Protein AF-A0A284S8P3-F1 (afdb_monomer_lite)

Secondary structure (DSSP, 8-state):
----GGGS-HHHHHHHHHTS-HHHHHHHHHHHHHHHHHHHHHHHHHTS-HHHHHHHHHHHHTTSPPPGGGHHHHHHHHHHHHHHH-TTEEEEEE-S-TTSS--EEEEETTEEEEEEEPTTS-EEEEEEEE-S-EEEEEETTEEEEE-TTS-EEEEETTTTEEEEE--TT---------EEE---SS-EEEEEEE-----S-SS-------EEEEEEEE-SSS--SSPPEEEEEEEETT--EEEEEEETTTTEEEEEETTS-EEE-

pLDDT: mean 72.31, std 15.48, range [32.19, 95.0]

Sequence (265 aa):
MNSTLCDLPDDVLIYTIKFLSIPDILILCQILSIALPISKMLARRLSSDPEETTQMAANRIKKNP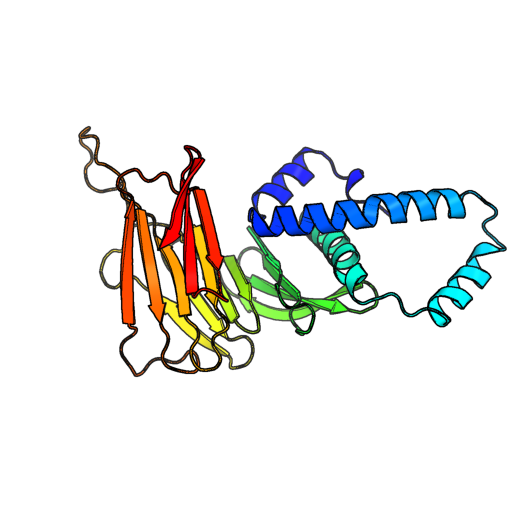VSVDNMGYLAWAQVLRVVAKRRDIHGVKLNVDPKLEVGMAVSLSQRIVLLHLDDNGSLHEIHSFDTDLCPVSLAGNIIALDGDASKMLIYNLKTDEHAYLDDIDDPQHDHCLQVIFTPLMCSAPAVWIRPRDPAMVSSWEEHDGCEALIAAVFPGPLNPTPKLHICEVCMNTLNDWTAFDYDKDLGRIAVGSGFGKIMIV

Foldseek 3Di:
DDDFPVNDDPVLVVVVVVQADPVRVVLVVVLCVVVVVVVVVVVVVCVPDPPVVVVVVVVVCVVDVDPPSNLVNLLVRVVSVVSSVDPQWDHKEAEPDLVDQFGIWTDGQQKIFTWGQDPVSDTDTPDMDGHNWYWQYHYDQWTWTKHQFRWIKIARNVPRAIDTPDPPPDRDGWIWNHWDWADDPFKTKIKTKTWADPPDDPDDDPQQGKIWIKIWIDHGPRDDDDDIDIDGDDIGSNSFWDDWDADNVVRWIWTAGVVGDIDID

Structure (mmCIF, N/CA/C/O backbone):
data_AF-A0A284S8P3-F1
#
_entry.id   AF-A0A284S8P3-F1
#
loop_
_atom_site.group_PDB
_atom_site.id
_atom_site.type_symbol
_atom_site.label_atom_id
_atom_site.label_alt_id
_atom_site.label_comp_id
_atom_site.label_asym_id
_atom_site.label_entity_id
_atom_site.label_seq_id
_atom_site.pdbx_PDB_ins_code
_atom_site.Cartn_x
_atom_site.Cartn_y
_atom_site.Cartn_z
_atom_site.occupancy
_atom_site.B_iso_or_equiv
_atom_site.auth_seq_id
_atom_site.auth_comp_id
_atom_site.auth_asym_id
_atom_site.auth_atom_id
_atom_site.pdbx_PDB_model_num
ATOM 1 N N . MET A 1 1 ? -3.655 14.900 29.222 1.00 32.19 1 MET A N 1
ATOM 2 C CA . MET A 1 1 ? -2.639 15.779 28.603 1.00 32.19 1 MET A CA 1
ATOM 3 C C . MET A 1 1 ? -2.854 15.721 27.101 1.00 32.19 1 MET A C 1
ATOM 5 O O . MET A 1 1 ? -2.738 14.641 26.538 1.00 32.19 1 MET A O 1
ATOM 9 N N . ASN A 1 2 ? -3.260 16.833 26.487 1.00 34.78 2 ASN A N 1
ATOM 10 C CA . ASN A 1 2 ? -3.606 16.903 25.066 1.00 34.78 2 ASN A CA 1
ATOM 11 C C . ASN A 1 2 ? -2.426 17.497 24.298 1.00 34.78 2 ASN A C 1
ATOM 13 O O . ASN A 1 2 ? -2.404 18.696 24.055 1.00 34.78 2 ASN A O 1
ATOM 17 N N . SER A 1 3 ? -1.436 16.678 23.958 1.00 38.28 3 SER A N 1
ATOM 18 C CA . SER A 1 3 ? -0.400 17.076 23.005 1.00 38.28 3 SER A CA 1
ATOM 19 C C . SER A 1 3 ? -0.967 17.015 21.586 1.00 38.28 3 SER A C 1
ATOM 21 O O . SER A 1 3 ? -1.648 16.046 21.210 1.00 38.28 3 SER A O 1
ATOM 23 N N . THR A 1 4 ? -0.738 18.089 20.839 1.00 53.34 4 THR A N 1
ATOM 24 C CA . THR A 1 4 ? -1.084 18.259 19.429 1.00 53.34 4 THR A CA 1
ATOM 25 C C . THR A 1 4 ? 0.115 17.916 18.551 1.00 53.34 4 THR A C 1
ATOM 27 O O . THR A 1 4 ? 1.241 17.812 19.030 1.00 53.34 4 THR A O 1
ATOM 30 N N . LEU A 1 5 ? -0.119 17.733 17.251 1.00 46.88 5 LEU A N 1
ATOM 31 C CA . LEU A 1 5 ? 0.953 17.443 16.299 1.00 46.88 5 LEU A CA 1
ATOM 32 C C . LEU A 1 5 ? 2.037 18.532 16.268 1.00 46.88 5 LEU A C 1
ATOM 34 O O . LEU A 1 5 ? 3.207 18.232 16.068 1.00 46.88 5 LEU A O 1
ATOM 38 N N . CYS A 1 6 ? 1.643 19.783 16.508 1.00 52.56 6 CYS A N 1
ATOM 39 C CA . CYS A 1 6 ? 2.542 20.933 16.552 1.00 52.56 6 CYS A CA 1
ATOM 40 C C . CYS A 1 6 ? 3.454 20.949 17.788 1.00 52.56 6 CYS A C 1
ATOM 42 O O . CYS A 1 6 ? 4.365 21.766 17.840 1.00 52.56 6 CYS A O 1
ATOM 44 N N . ASP A 1 7 ? 3.201 20.075 18.766 1.00 60.72 7 ASP A N 1
ATOM 45 C CA . ASP A 1 7 ? 3.998 19.963 19.988 1.00 60.72 7 ASP A CA 1
ATOM 46 C C . ASP A 1 7 ? 5.069 18.859 19.886 1.00 60.72 7 ASP A C 1
ATOM 48 O O . ASP A 1 7 ? 5.807 18.630 20.847 1.00 60.72 7 ASP A O 1
ATOM 52 N N . LEU A 1 8 ? 5.140 18.136 18.757 1.00 61.09 8 LEU A N 1
ATOM 53 C CA . LEU A 1 8 ? 6.202 17.160 18.518 1.00 61.09 8 LEU A CA 1
ATOM 54 C C . LEU A 1 8 ? 7.513 17.874 18.153 1.00 61.09 8 LEU A C 1
ATOM 56 O O . LEU A 1 8 ? 7.480 18.833 17.383 1.00 61.09 8 LEU A O 1
ATOM 60 N N . PRO A 1 9 ? 8.665 17.395 18.654 1.00 72.75 9 PRO A N 1
ATOM 61 C CA . PRO A 1 9 ? 9.973 17.834 18.181 1.00 72.75 9 PRO A CA 1
ATOM 62 C C . PRO A 1 9 ? 10.126 17.672 16.657 1.00 72.75 9 PRO A C 1
ATOM 64 O O . PRO A 1 9 ? 9.656 16.680 16.088 1.00 72.75 9 PRO A O 1
ATOM 67 N N . ASP A 1 10 ? 10.795 18.628 16.002 1.00 63.16 10 ASP A N 1
ATOM 68 C CA . ASP A 1 10 ? 10.956 18.668 14.539 1.00 63.16 10 ASP A CA 1
ATOM 69 C C . ASP A 1 10 ? 11.586 17.383 13.973 1.00 63.16 10 ASP A C 1
ATOM 71 O O . ASP A 1 10 ? 11.197 16.913 12.906 1.00 63.16 10 ASP A O 1
ATOM 75 N N . ASP A 1 11 ? 12.518 16.767 14.700 1.00 59.47 11 ASP A N 1
ATOM 76 C CA . ASP A 1 11 ? 13.170 15.509 14.328 1.00 59.47 11 ASP A CA 1
ATOM 77 C C . ASP A 1 11 ? 12.190 14.327 14.283 1.00 59.47 11 ASP A C 1
ATOM 79 O O . ASP A 1 11 ? 12.263 13.504 13.370 1.00 59.47 11 ASP A O 1
ATOM 83 N N . VAL A 1 12 ? 11.218 14.276 15.198 1.00 61.53 12 VAL A N 1
ATOM 84 C CA . VAL A 1 12 ? 10.154 13.256 15.201 1.00 61.53 12 VAL A CA 1
ATOM 85 C C . VAL A 1 12 ? 9.188 13.476 14.039 1.00 61.53 12 VAL A C 1
ATOM 87 O O . VAL A 1 12 ? 8.761 12.515 13.394 1.00 61.53 12 VAL A O 1
ATOM 90 N N . LEU A 1 13 ? 8.861 14.736 13.741 1.00 63.53 13 LEU A N 1
ATOM 91 C CA . LEU A 1 13 ? 7.995 15.088 12.618 1.00 63.53 13 LEU A CA 1
ATOM 92 C C . LEU A 1 13 ? 8.651 14.709 11.280 1.00 63.53 13 LEU A C 1
ATOM 94 O O . LEU A 1 13 ? 8.018 14.056 10.453 1.00 63.53 13 LEU A O 1
ATOM 98 N N . ILE A 1 14 ? 9.933 15.044 11.101 1.00 64.44 14 ILE A N 1
ATOM 99 C CA . ILE A 1 14 ? 10.724 14.694 9.913 1.00 64.44 14 ILE A CA 1
ATOM 100 C C . ILE A 1 14 ? 10.817 13.174 9.755 1.00 64.44 14 ILE A C 1
ATOM 102 O O . ILE A 1 14 ? 10.594 12.660 8.659 1.00 64.44 14 ILE A O 1
ATOM 106 N N . TYR A 1 15 ? 11.098 12.445 10.839 1.00 59.28 15 TYR A N 1
ATOM 107 C CA . TYR A 1 15 ? 11.182 10.986 10.794 1.00 59.28 15 TYR A CA 1
ATOM 108 C C . TYR A 1 15 ? 9.833 10.358 10.432 1.00 59.28 15 TYR A C 1
ATOM 110 O O . TYR A 1 15 ? 9.791 9.425 9.642 1.00 59.28 15 TYR A O 1
ATOM 118 N N . THR A 1 16 ? 8.724 10.911 10.932 1.00 56.19 16 THR A N 1
ATOM 119 C CA . THR A 1 16 ? 7.383 10.401 10.621 1.00 56.19 16 THR A CA 1
ATOM 120 C C . THR A 1 16 ? 6.970 10.688 9.177 1.00 56.19 16 THR A C 1
ATOM 122 O O . THR A 1 16 ? 6.419 9.814 8.513 1.00 56.19 16 THR A O 1
ATOM 125 N N . ILE A 1 17 ? 7.271 11.885 8.662 1.00 64.62 17 ILE A N 1
ATOM 126 C CA . ILE A 1 17 ? 6.972 12.260 7.272 1.00 64.62 17 ILE A CA 1
ATOM 127 C C . ILE A 1 17 ? 7.811 11.437 6.287 1.00 64.62 17 ILE A C 1
ATOM 129 O O . ILE A 1 17 ? 7.326 11.129 5.204 1.00 64.62 17 ILE A O 1
ATOM 133 N N . LYS A 1 18 ? 9.030 11.023 6.661 1.00 64.81 18 LYS A N 1
ATOM 134 C CA . LYS A 1 18 ? 9.912 10.224 5.795 1.00 64.81 18 LYS A CA 1
ATOM 135 C C . LYS A 1 18 ? 9.277 8.908 5.318 1.00 64.81 18 LYS A C 1
ATOM 137 O O . LYS A 1 18 ? 9.630 8.435 4.244 1.00 64.81 18 LYS A O 1
ATOM 142 N N . PHE A 1 19 ? 8.360 8.322 6.089 1.00 60.34 19 PHE A N 1
ATOM 143 C CA . PHE A 1 19 ? 7.694 7.062 5.728 1.00 60.34 19 PHE A CA 1
ATOM 144 C C . PHE A 1 19 ? 6.390 7.249 4.949 1.00 60.34 19 PHE A C 1
ATOM 146 O O . PHE A 1 19 ? 5.802 6.268 4.491 1.00 60.34 19 PHE A O 1
ATOM 153 N N . LEU A 1 20 ? 5.918 8.489 4.809 1.00 65.06 20 LEU A N 1
ATOM 154 C CA . LEU A 1 20 ? 4.705 8.796 4.066 1.00 65.06 20 LEU A CA 1
ATOM 155 C C . LEU A 1 20 ? 5.042 8.953 2.583 1.00 65.06 20 LEU A C 1
ATOM 157 O O . LEU A 1 20 ? 5.986 9.654 2.220 1.00 65.06 20 LEU A O 1
ATOM 161 N N . SER A 1 21 ? 4.254 8.318 1.714 1.00 66.81 21 SER A N 1
ATOM 162 C CA . SER A 1 21 ? 4.350 8.590 0.278 1.00 66.81 21 SER A CA 1
ATOM 163 C C . SER A 1 21 ? 3.902 10.027 -0.023 1.00 66.81 21 SER A C 1
ATOM 165 O O . SER A 1 21 ? 3.193 10.640 0.775 1.00 66.81 21 SER A O 1
ATOM 167 N N . ILE A 1 22 ? 4.274 10.586 -1.179 1.00 64.31 22 ILE A N 1
ATOM 168 C CA . ILE A 1 22 ? 3.806 11.926 -1.584 1.00 64.31 22 ILE A CA 1
ATOM 169 C C . ILE A 1 22 ? 2.266 12.027 -1.526 1.00 64.31 22 ILE A C 1
ATOM 171 O O . ILE A 1 22 ? 1.779 12.997 -0.941 1.00 64.31 22 ILE A O 1
ATOM 175 N N . PRO A 1 23 ? 1.483 11.048 -2.026 1.00 61.00 23 PRO A N 1
ATOM 176 C CA . PRO A 1 23 ? 0.034 11.030 -1.824 1.00 61.00 23 PRO A CA 1
ATOM 177 C C . PRO A 1 23 ? -0.380 11.077 -0.347 1.00 61.00 23 PRO A C 1
ATOM 179 O O . PRO A 1 23 ? -1.238 11.882 0.012 1.00 61.00 23 PRO A O 1
ATOM 182 N N . ASP A 1 24 ? 0.263 10.293 0.524 1.00 65.06 24 ASP A N 1
ATOM 183 C CA . ASP A 1 24 ? -0.023 10.295 1.967 1.00 65.06 24 ASP A CA 1
ATOM 184 C C . ASP A 1 24 ? 0.265 11.669 2.597 1.00 65.06 24 ASP A C 1
ATOM 186 O O . ASP A 1 24 ? -0.510 12.152 3.423 1.00 65.06 24 ASP A O 1
ATOM 190 N N . ILE A 1 25 ? 1.346 12.334 2.175 1.00 67.44 25 ILE A N 1
ATOM 191 C CA . ILE A 1 25 ? 1.708 13.690 2.610 1.00 67.44 25 ILE A CA 1
ATOM 192 C C . ILE A 1 25 ? 0.687 14.709 2.105 1.00 67.44 25 ILE A C 1
ATOM 194 O O . ILE A 1 25 ? 0.304 15.604 2.854 1.00 67.44 25 ILE A O 1
ATOM 198 N N . LEU A 1 26 ? 0.230 14.605 0.856 1.00 63.41 26 LEU A N 1
ATOM 199 C CA . LEU A 1 26 ? -0.780 15.507 0.300 1.00 63.41 26 LEU A CA 1
ATOM 200 C C . LEU A 1 26 ? -2.123 15.342 1.013 1.00 63.41 26 LEU A C 1
ATOM 202 O O . LEU A 1 26 ? -2.735 16.344 1.382 1.00 63.41 26 LEU A O 1
ATOM 206 N N . ILE A 1 27 ? -2.533 14.103 1.287 1.00 66.88 27 ILE A N 1
ATOM 207 C CA . ILE A 1 27 ? -3.715 13.789 2.097 1.00 66.88 27 ILE A CA 1
ATOM 208 C C . ILE A 1 27 ? -3.549 14.370 3.506 1.00 66.88 27 ILE A C 1
ATOM 210 O O . ILE A 1 27 ? -4.446 15.057 4.000 1.00 66.88 27 ILE A O 1
ATOM 214 N N . LEU A 1 28 ? -2.387 14.175 4.136 1.00 65.81 28 LEU A N 1
ATOM 215 C CA . LEU A 1 28 ? -2.077 14.738 5.449 1.00 65.81 28 LEU A CA 1
ATOM 216 C C . LEU A 1 28 ? -2.150 16.271 5.430 1.00 65.81 28 LEU A C 1
ATOM 218 O O . LEU A 1 28 ? -2.794 16.867 6.289 1.00 65.81 28 LEU A O 1
ATOM 222 N N . CYS A 1 29 ? -1.544 16.922 4.440 1.00 62.28 29 CYS A N 1
ATOM 223 C CA . CYS A 1 29 ? -1.566 18.371 4.262 1.00 62.28 29 CYS A CA 1
ATOM 224 C C . CYS A 1 29 ? -2.985 18.897 4.039 1.00 62.28 29 CYS A C 1
ATOM 226 O O . CYS A 1 29 ? -3.370 19.894 4.652 1.00 62.28 29 CYS A O 1
ATOM 228 N N . GLN A 1 30 ? -3.783 18.225 3.209 1.00 65.25 30 GLN A N 1
ATOM 229 C CA . GLN A 1 30 ? -5.176 18.583 2.969 1.00 65.25 30 GLN A CA 1
ATOM 230 C C . GLN A 1 30 ? -5.981 18.494 4.269 1.00 65.25 30 GLN A C 1
ATOM 232 O O . GLN A 1 30 ? -6.660 19.454 4.640 1.00 65.25 30 GLN A O 1
ATOM 237 N N . ILE A 1 31 ? -5.812 17.413 5.030 1.00 60.47 31 ILE A N 1
ATOM 238 C CA . ILE A 1 31 ? -6.465 17.214 6.328 1.00 60.47 31 ILE A CA 1
ATOM 239 C C . ILE A 1 31 ? -6.012 18.269 7.349 1.00 60.47 31 ILE A C 1
ATOM 241 O O . ILE A 1 31 ? -6.845 18.877 8.026 1.00 60.47 31 ILE A O 1
ATOM 245 N N . LEU A 1 32 ? -4.710 18.556 7.432 1.00 60.69 32 LEU A N 1
ATOM 246 C CA . LEU A 1 32 ? -4.162 19.582 8.321 1.00 60.69 32 LEU A CA 1
ATOM 247 C C . LEU A 1 32 ? -4.657 20.985 7.948 1.00 60.69 32 LEU A C 1
ATOM 249 O O . LEU A 1 32 ? -4.994 21.763 8.840 1.00 60.69 32 LEU A O 1
ATOM 253 N N . SER A 1 33 ? -4.757 21.303 6.654 1.00 59.47 33 SER A N 1
ATOM 254 C CA . SER A 1 33 ? -5.243 22.599 6.165 1.00 59.47 33 SER A CA 1
ATOM 255 C C . SER A 1 33 ? -6.707 22.860 6.538 1.00 59.47 33 SER A C 1
ATOM 257 O O . SER A 1 33 ? -7.064 23.994 6.859 1.00 59.47 33 SER A O 1
ATOM 259 N N . ILE A 1 34 ? -7.534 21.809 6.576 1.00 61.19 34 ILE A N 1
ATOM 260 C CA . ILE A 1 34 ? -8.944 21.874 6.985 1.00 61.19 34 ILE A CA 1
ATOM 261 C C . ILE A 1 34 ? -9.060 21.960 8.513 1.00 61.19 34 ILE A C 1
ATOM 263 O O . ILE A 1 34 ? -9.900 22.691 9.044 1.00 61.19 34 ILE A O 1
ATOM 267 N N . ALA A 1 35 ? -8.192 21.260 9.243 1.00 53.69 35 ALA A N 1
ATOM 268 C CA . ALA A 1 35 ? -8.278 21.158 10.693 1.00 53.69 35 ALA A CA 1
ATOM 269 C C . ALA A 1 35 ? -7.663 22.342 11.455 1.00 53.69 35 ALA A C 1
ATOM 271 O O . ALA A 1 35 ? -8.164 22.714 12.520 1.00 53.69 35 ALA A O 1
ATOM 272 N N . LEU A 1 36 ? -6.605 22.973 10.933 1.00 59.59 36 LEU A N 1
ATOM 273 C CA . LEU A 1 36 ? -5.935 24.096 11.605 1.00 59.59 36 LEU A CA 1
ATOM 274 C C . LEU A 1 36 ? -6.881 25.287 11.881 1.00 59.59 36 LEU A C 1
ATOM 276 O O . LEU A 1 36 ? -6.847 25.832 12.991 1.00 59.59 36 LEU A O 1
ATOM 280 N N . PRO A 1 37 ? -7.751 25.703 10.936 1.00 63.12 37 PRO A N 1
ATOM 281 C CA . PRO A 1 37 ? -8.744 26.749 11.170 1.00 63.12 37 PRO A CA 1
ATOM 282 C C . PRO A 1 37 ? -9.799 26.342 12.205 1.00 63.12 37 PRO A C 1
ATOM 284 O O . PRO A 1 37 ? -10.173 27.165 13.041 1.00 63.12 37 PRO A O 1
ATOM 287 N N . ILE A 1 38 ? -10.242 25.079 12.190 1.00 54.12 38 ILE A N 1
ATOM 288 C CA . ILE A 1 38 ? -11.251 24.550 13.121 1.00 54.12 38 ILE A CA 1
ATOM 289 C C . ILE A 1 38 ? -10.685 24.499 14.543 1.00 54.12 38 ILE A C 1
ATOM 291 O O . ILE A 1 38 ? -11.332 24.973 15.474 1.00 54.12 38 ILE A O 1
ATOM 295 N N . SER A 1 39 ? -9.449 24.023 14.708 1.00 46.62 39 SER A N 1
ATOM 296 C CA . SER A 1 39 ? -8.737 24.017 15.989 1.00 46.62 39 SER A CA 1
ATOM 297 C C . SER A 1 39 ? -8.545 25.437 16.537 1.00 46.62 39 SER A C 1
ATOM 299 O O . SER A 1 39 ? -8.892 25.710 17.685 1.00 46.62 39 SER A O 1
ATOM 301 N N . LYS A 1 40 ? -8.121 26.397 15.698 1.00 55.88 40 LYS A N 1
ATOM 302 C CA . LYS A 1 40 ? -8.017 27.817 16.092 1.00 55.88 40 LYS A CA 1
ATOM 303 C C . LYS A 1 40 ? -9.374 28.432 16.444 1.00 55.88 40 LYS A C 1
ATOM 305 O O . LYS A 1 40 ? -9.457 29.234 17.372 1.00 55.88 40 LYS A O 1
ATOM 310 N N . MET A 1 41 ? -10.440 28.073 15.729 1.00 62.84 41 MET A N 1
ATOM 311 C CA . MET A 1 41 ? -11.799 28.537 16.017 1.00 62.84 41 MET A CA 1
ATOM 312 C C . MET A 1 41 ? -12.325 27.960 17.340 1.00 62.84 41 MET A C 1
ATOM 314 O O . MET A 1 41 ? -12.934 28.692 18.120 1.00 62.84 41 MET A O 1
ATOM 318 N N . LEU A 1 42 ? -12.068 26.680 17.616 1.00 47.34 42 LEU A N 1
ATOM 319 C CA . LEU A 1 42 ? -12.438 26.021 18.869 1.00 47.34 42 LEU A CA 1
ATOM 320 C C . LEU A 1 42 ? -11.623 26.561 20.048 1.00 47.34 42 LEU A C 1
ATOM 322 O O . LEU A 1 42 ? -12.209 26.879 21.076 1.00 47.34 42 LEU A O 1
ATOM 326 N N . ALA A 1 43 ? -10.316 26.779 19.887 1.00 51.47 43 ALA A N 1
ATOM 327 C CA . ALA A 1 43 ? -9.464 27.379 20.914 1.00 51.47 43 ALA A CA 1
ATOM 328 C C . ALA A 1 43 ? -9.904 28.810 21.277 1.00 51.47 43 ALA A C 1
ATOM 330 O O . ALA A 1 43 ? -9.956 29.161 22.453 1.00 51.47 43 ALA A O 1
ATOM 331 N N . ARG A 1 44 ? -10.311 29.624 20.289 1.00 66.25 44 ARG A N 1
ATOM 332 C CA . ARG A 1 44 ? -10.883 30.963 20.543 1.00 66.25 44 ARG A CA 1
ATOM 333 C C . ARG A 1 44 ? -12.224 30.908 21.276 1.00 66.25 44 ARG A C 1
ATOM 335 O O . ARG A 1 44 ? -12.517 31.816 22.041 1.00 66.25 44 ARG A O 1
ATOM 342 N N . ARG A 1 45 ? -13.030 29.864 21.052 1.00 51.03 45 ARG A N 1
ATOM 343 C CA . ARG A 1 45 ? -14.327 29.669 21.728 1.00 51.03 45 ARG A CA 1
ATOM 344 C C . ARG A 1 45 ? -14.205 29.046 23.118 1.00 51.03 45 ARG A C 1
ATOM 346 O O . ARG A 1 45 ? -15.033 29.331 23.966 1.00 51.03 45 ARG A O 1
ATOM 353 N N . LEU A 1 46 ? -13.177 28.239 23.366 1.00 45.50 46 LEU A N 1
ATOM 354 C CA . LEU A 1 46 ?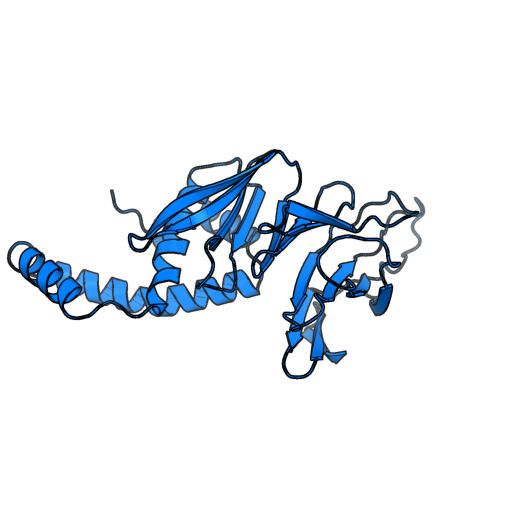 -12.877 27.666 24.684 1.00 45.50 46 LEU A CA 1
ATOM 355 C C . LEU A 1 46 ? -12.199 28.671 25.631 1.00 45.50 46 LEU A C 1
ATOM 357 O O . LEU A 1 46 ? -12.109 28.422 26.827 1.00 45.50 46 LEU A O 1
ATOM 361 N N . SER A 1 47 ? -11.748 29.817 25.111 1.00 57.62 47 SER A N 1
ATOM 362 C CA . SER A 1 47 ? -11.240 30.940 25.908 1.00 57.62 47 SER A CA 1
ATOM 363 C C . SER A 1 47 ? -12.351 31.783 26.558 1.00 57.62 47 SER A C 1
ATOM 365 O O . SER A 1 47 ? -12.036 32.659 27.363 1.00 57.62 47 SER A O 1
ATOM 367 N N . SER A 1 48 ? -13.623 31.561 26.216 1.00 55.69 48 SER A N 1
ATOM 368 C CA . SER A 1 48 ? -14.770 32.205 26.863 1.00 55.69 48 SER A CA 1
ATOM 369 C C . SER A 1 48 ? -15.498 31.191 27.743 1.00 55.69 48 SER A C 1
ATOM 371 O O . SER A 1 48 ? -16.067 30.244 27.217 1.00 55.69 48 SER A O 1
ATOM 373 N N . ASP A 1 49 ? -15.419 31.411 29.054 1.00 60.38 49 ASP A N 1
ATOM 374 C CA . ASP A 1 49 ? -16.145 30.769 30.161 1.00 60.38 49 ASP A CA 1
ATOM 375 C C . ASP A 1 49 ? -16.374 29.226 30.095 1.00 60.38 49 ASP A C 1
ATOM 377 O O . ASP A 1 49 ? -17.222 28.724 29.343 1.00 60.38 49 ASP A O 1
ATOM 381 N N . PRO A 1 50 ? -15.633 28.423 30.888 1.00 54.12 50 PRO A N 1
ATOM 382 C CA . PRO A 1 50 ? -15.645 26.960 30.795 1.00 54.12 50 PRO A CA 1
ATOM 383 C C . PRO A 1 50 ? -16.948 26.275 31.257 1.00 54.12 50 PRO A C 1
ATOM 385 O O . PRO A 1 50 ? -17.198 25.137 30.847 1.00 54.12 50 PRO A O 1
ATOM 388 N N . GLU A 1 51 ? -17.801 26.921 32.061 1.00 58.31 51 GLU A N 1
ATOM 389 C CA . GLU A 1 51 ? -19.003 26.267 32.617 1.00 58.31 51 GLU A CA 1
ATOM 390 C C . GLU A 1 51 ? -20.212 26.274 31.669 1.00 58.31 51 GLU A C 1
ATOM 392 O O . GLU A 1 51 ? -20.919 25.269 31.567 1.00 58.31 51 GLU A O 1
ATOM 397 N N . GLU A 1 52 ? -20.417 27.333 30.882 1.00 54.25 52 GLU A N 1
ATOM 398 C CA . GLU A 1 52 ? -21.549 27.401 29.939 1.00 54.25 52 GLU A CA 1
ATOM 399 C C . GLU A 1 52 ? -21.325 26.519 28.688 1.00 54.25 52 GLU A C 1
ATOM 401 O O . GLU A 1 52 ? -22.257 26.110 27.985 1.00 54.25 52 GLU A O 1
ATOM 406 N N . THR A 1 53 ? -20.065 26.157 28.431 1.00 53.09 53 THR A N 1
ATOM 407 C CA . THR A 1 53 ? -19.621 25.528 27.182 1.00 53.09 53 THR A CA 1
ATOM 408 C C . THR A 1 53 ? -19.813 24.005 27.170 1.00 53.09 53 THR A C 1
ATOM 410 O O . THR A 1 53 ? -20.100 23.428 26.118 1.00 53.09 53 THR A O 1
ATOM 413 N N . THR A 1 54 ? -19.757 23.339 28.327 1.00 49.38 54 THR A N 1
ATOM 414 C CA . THR A 1 54 ? -19.856 21.867 28.421 1.00 49.38 54 THR A CA 1
ATOM 415 C C . THR A 1 54 ? -21.274 21.365 28.106 1.00 49.38 54 THR A C 1
ATOM 417 O O . THR A 1 54 ? -21.449 20.400 27.356 1.00 49.38 54 THR A O 1
ATOM 420 N N . GLN A 1 55 ? -22.305 22.083 28.568 1.00 55.22 55 GLN A N 1
ATOM 421 C CA . GLN A 1 55 ? -23.710 21.761 28.286 1.00 55.22 55 GLN A CA 1
ATOM 422 C C . GLN A 1 55 ? -24.096 22.095 26.829 1.00 55.22 55 GLN A C 1
ATOM 424 O O . GLN A 1 55 ? -24.873 21.374 26.198 1.00 55.22 55 GLN A O 1
ATOM 429 N N . MET A 1 56 ? -23.538 23.171 26.257 1.00 53.91 56 MET A N 1
ATOM 430 C CA . MET A 1 56 ? -23.787 23.573 24.864 1.00 53.91 56 MET A CA 1
ATOM 431 C C . MET A 1 56 ? -23.069 22.685 23.843 1.00 53.91 56 MET A C 1
ATOM 433 O O . MET A 1 56 ? -23.652 22.373 22.801 1.00 53.91 56 MET A O 1
ATOM 437 N N . ALA A 1 57 ? -21.837 22.251 24.127 1.00 50.94 57 ALA A N 1
ATOM 438 C CA . ALA A 1 57 ? -21.086 21.343 23.263 1.00 50.94 57 ALA A CA 1
ATOM 439 C C . ALA A 1 57 ? -21.758 19.962 23.193 1.00 50.94 57 ALA A C 1
ATOM 441 O O . ALA A 1 57 ? -22.005 19.463 22.094 1.00 50.94 57 ALA A O 1
ATOM 442 N N . ALA A 1 58 ? -22.178 19.407 24.336 1.00 50.28 58 ALA A N 1
ATOM 443 C CA . ALA A 1 58 ? -22.919 18.145 24.389 1.00 50.28 58 ALA A CA 1
ATOM 444 C C . ALA A 1 58 ? -24.257 18.210 23.621 1.00 50.28 58 ALA A C 1
ATOM 446 O O . ALA A 1 58 ? -24.635 17.264 22.927 1.00 50.28 58 ALA A O 1
ATOM 447 N N . ASN A 1 59 ? -24.954 19.352 23.674 1.00 55.53 59 ASN A N 1
ATOM 448 C CA . ASN A 1 59 ? -26.223 19.551 22.968 1.00 55.53 59 ASN A CA 1
ATOM 449 C C . ASN A 1 59 ? -26.068 19.855 21.466 1.00 55.53 59 ASN A C 1
ATOM 451 O O . ASN A 1 59 ? -26.986 19.565 20.696 1.00 55.53 59 ASN A O 1
ATOM 455 N N . ARG A 1 60 ? -24.934 20.417 21.020 1.00 48.88 60 ARG A N 1
ATOM 456 C CA . ARG A 1 60 ? -24.652 20.652 19.590 1.00 48.88 60 ARG A CA 1
ATOM 457 C C . ARG A 1 60 ? -24.108 19.420 18.879 1.00 48.88 60 ARG A C 1
ATOM 459 O O . ARG A 1 60 ? -24.532 19.179 17.753 1.00 48.88 60 ARG A O 1
ATOM 466 N N . ILE A 1 61 ? -23.274 18.618 19.540 1.00 47.34 61 ILE A N 1
ATOM 467 C CA . ILE A 1 61 ? -22.813 17.322 19.013 1.00 47.34 61 ILE A CA 1
ATOM 468 C C . ILE A 1 61 ? -24.010 16.378 18.798 1.00 47.34 61 ILE A C 1
ATOM 470 O O . ILE A 1 61 ? -24.069 15.673 17.799 1.00 47.34 61 ILE A O 1
ATOM 474 N N . LYS A 1 62 ? -25.038 16.452 19.657 1.00 48.03 62 LYS A N 1
ATOM 475 C CA . LYS A 1 62 ? -26.314 15.739 19.460 1.00 48.03 62 LYS A CA 1
ATOM 476 C C . LYS A 1 62 ? -27.192 16.266 18.316 1.00 48.03 62 LYS A C 1
ATOM 478 O O . LYS A 1 62 ? -28.059 15.531 17.857 1.00 48.03 62 LYS A O 1
ATOM 483 N N . LYS A 1 63 ? -27.044 17.532 17.905 1.00 49.91 63 LYS A N 1
ATOM 484 C CA . LYS A 1 63 ? -27.939 18.188 16.928 1.00 49.91 63 LYS A CA 1
ATOM 485 C C . LYS A 1 63 ? -27.373 18.281 15.514 1.00 49.91 63 LYS A C 1
ATOM 487 O O . LYS A 1 63 ? -28.161 18.413 14.588 1.00 49.91 63 LYS A O 1
ATOM 492 N N . ASN A 1 64 ? -26.057 18.207 15.354 1.00 39.78 64 ASN A N 1
ATOM 493 C CA . ASN A 1 64 ? -25.397 18.133 14.056 1.00 39.78 64 ASN A CA 1
ATOM 494 C C . ASN A 1 64 ? -24.400 16.973 14.102 1.00 39.78 64 ASN A C 1
ATOM 496 O O . ASN A 1 64 ? -23.284 17.187 14.585 1.00 39.78 64 ASN A O 1
ATOM 500 N N . PRO A 1 65 ? -24.774 15.765 13.637 1.00 46.25 65 PRO A N 1
ATOM 501 C CA . PRO A 1 65 ? -23.782 14.732 13.394 1.00 46.25 65 PRO A CA 1
ATOM 502 C C . PRO A 1 65 ? -22.757 15.318 12.423 1.00 46.25 65 PRO A C 1
ATOM 504 O O . PRO A 1 65 ? -23.092 15.807 11.344 1.00 46.25 65 PRO A O 1
ATOM 507 N N . VAL A 1 66 ? -21.520 15.388 12.900 1.00 44.38 66 VAL A N 1
ATOM 508 C CA . VAL A 1 66 ? -20.369 15.901 12.166 1.00 44.38 66 VAL A CA 1
ATOM 509 C C . VAL A 1 66 ? -20.267 15.120 10.853 1.00 44.38 66 VAL A C 1
ATOM 511 O O . VAL A 1 66 ? -20.391 13.897 10.872 1.00 44.38 66 VAL A O 1
ATOM 514 N N . SER A 1 67 ? -20.108 15.810 9.714 1.00 48.62 67 SER A N 1
ATOM 515 C CA . SER A 1 67 ? -19.980 15.119 8.427 1.00 48.62 67 SER A CA 1
ATOM 516 C C . SER A 1 67 ? -18.753 14.208 8.445 1.00 48.62 67 SER A C 1
ATOM 518 O O . SER A 1 67 ? -17.754 14.484 9.115 1.00 48.62 67 SER A O 1
ATOM 520 N N . VAL A 1 68 ? -18.864 13.116 7.692 1.00 47.72 68 VAL A N 1
ATOM 521 C CA . VAL A 1 68 ? -17.907 12.007 7.559 1.00 47.72 68 VAL A CA 1
ATOM 522 C C . VAL A 1 68 ? -16.475 12.477 7.216 1.00 47.72 68 VAL A C 1
ATOM 524 O O . VAL A 1 68 ? -15.511 11.754 7.442 1.00 47.72 68 VAL A O 1
ATOM 527 N N . ASP A 1 69 ? -16.299 13.727 6.787 1.00 52.16 69 ASP A N 1
ATOM 528 C CA . ASP A 1 69 ? -15.023 14.301 6.346 1.00 52.16 69 ASP A CA 1
ATOM 529 C C . ASP A 1 69 ? -14.034 14.629 7.484 1.00 52.16 69 ASP A C 1
ATOM 531 O O . ASP A 1 69 ? -12.839 14.779 7.240 1.00 52.16 69 ASP A O 1
ATOM 535 N N . ASN A 1 70 ? -14.481 14.711 8.745 1.00 53.69 70 ASN A N 1
ATOM 536 C CA . ASN A 1 70 ? -13.585 14.983 9.885 1.00 53.69 70 ASN A CA 1
ATOM 537 C C . ASN A 1 70 ? -12.894 13.734 10.458 1.00 53.69 70 ASN A C 1
ATOM 539 O O . ASN A 1 70 ? -11.997 13.862 11.298 1.00 53.69 70 ASN A O 1
ATOM 543 N N . MET A 1 71 ? -13.283 12.539 10.007 1.00 53.75 71 MET A N 1
ATOM 544 C CA . MET A 1 71 ? -12.746 11.269 10.503 1.00 53.75 71 MET A CA 1
ATOM 545 C C . MET A 1 71 ? -11.236 11.146 10.229 1.00 53.75 71 MET A C 1
ATOM 547 O O . MET A 1 71 ? -10.487 10.659 11.075 1.00 53.75 71 MET A O 1
ATOM 551 N N . GLY A 1 72 ? -10.759 11.724 9.119 1.00 60.50 72 GLY A N 1
ATOM 552 C CA . GLY A 1 72 ? -9.337 11.736 8.767 1.00 60.50 72 GLY A CA 1
ATOM 553 C C . GLY A 1 72 ? -8.445 12.426 9.808 1.00 60.50 72 GLY A C 1
ATOM 554 O O . GLY A 1 72 ? -7.371 11.925 10.124 1.00 60.50 72 GLY A O 1
ATOM 555 N N . TYR A 1 73 ? -8.875 13.542 10.407 1.00 59.41 73 TYR A N 1
ATOM 556 C CA . TYR A 1 73 ? -8.014 14.313 11.320 1.00 59.41 73 TYR A CA 1
ATOM 557 C C . TYR A 1 73 ? -7.729 13.592 12.642 1.00 59.41 73 TYR A C 1
ATOM 559 O O . TYR A 1 73 ? -6.591 13.576 13.119 1.00 59.41 73 TYR A O 1
ATOM 567 N N . LEU A 1 74 ? -8.763 12.990 13.237 1.00 62.66 74 LEU A N 1
ATOM 568 C CA . LEU A 1 74 ? -8.622 12.213 14.468 1.00 62.66 74 LEU A CA 1
ATOM 569 C C . LEU A 1 74 ? -7.791 10.953 14.230 1.00 62.66 74 LEU A C 1
ATOM 571 O O . LEU A 1 74 ? -6.956 10.632 15.077 1.00 62.66 74 LEU A O 1
ATOM 575 N N . ALA A 1 75 ? -7.952 10.318 13.061 1.00 62.03 75 ALA A N 1
ATOM 576 C CA . ALA A 1 75 ? -7.112 9.205 12.631 1.00 62.03 75 ALA A CA 1
ATOM 577 C C . ALA A 1 75 ? -5.643 9.602 12.723 1.00 62.03 75 ALA A C 1
ATOM 579 O O . ALA A 1 75 ? -4.886 9.035 13.507 1.00 62.03 75 ALA A O 1
ATOM 580 N N . TRP A 1 76 ? -5.273 10.658 11.997 1.00 65.31 76 TRP A N 1
ATOM 581 C CA . TRP A 1 76 ? -3.897 11.118 11.871 1.00 65.31 76 TRP A CA 1
ATOM 582 C C . TRP A 1 76 ? -3.276 11.550 13.191 1.00 65.31 76 TRP A C 1
ATOM 584 O O . TRP A 1 76 ? -2.138 11.186 13.475 1.00 65.31 76 TRP A O 1
ATOM 594 N N . ALA A 1 77 ? -4.008 12.277 14.037 1.00 70.06 77 ALA A N 1
ATOM 595 C CA . ALA A 1 77 ? -3.496 12.664 15.347 1.00 70.06 77 ALA A CA 1
ATOM 596 C C . ALA A 1 77 ? -3.166 11.442 16.223 1.00 70.06 77 ALA A C 1
ATOM 598 O O . ALA A 1 77 ? -2.190 11.469 16.976 1.00 70.06 77 ALA A O 1
ATOM 599 N N . GLN A 1 78 ? -3.947 10.363 16.119 1.00 68.69 78 GLN A N 1
ATOM 600 C CA . GLN A 1 78 ? -3.651 9.118 16.826 1.00 68.69 78 GLN A CA 1
ATOM 601 C C . GLN A 1 78 ? -2.526 8.328 16.167 1.00 68.69 78 GLN A C 1
ATOM 603 O O . GLN A 1 78 ? -1.659 7.848 16.894 1.00 68.69 78 GLN A O 1
ATOM 608 N N . VAL A 1 79 ? -2.478 8.250 14.831 1.00 69.62 79 VAL A N 1
ATOM 609 C CA . VAL A 1 79 ? -1.348 7.649 14.100 1.00 69.62 79 VAL A CA 1
ATOM 610 C C . VAL A 1 79 ? -0.045 8.292 14.559 1.00 69.62 79 VAL A C 1
ATOM 612 O O . VAL A 1 79 ? 0.860 7.609 15.020 1.00 69.62 79 VAL A O 1
ATOM 615 N N . LEU A 1 80 ? 0.015 9.623 14.537 1.00 69.25 80 LEU A N 1
ATOM 616 C CA . LEU A 1 80 ? 1.206 10.391 14.888 1.00 69.25 80 LEU A CA 1
ATOM 617 C C . LEU A 1 80 ? 1.574 10.219 16.367 1.00 69.25 80 LEU A C 1
ATOM 619 O O . LEU A 1 80 ? 2.753 10.169 16.704 1.00 69.25 80 LEU A O 1
ATOM 623 N N . ARG A 1 81 ? 0.592 10.032 17.260 1.00 73.12 81 ARG A N 1
ATOM 624 C CA . ARG A 1 81 ? 0.847 9.665 18.665 1.00 73.12 81 ARG A CA 1
ATOM 625 C C . ARG A 1 81 ? 1.398 8.256 18.832 1.00 73.12 81 ARG A C 1
ATOM 627 O O . ARG A 1 81 ? 2.234 8.053 19.711 1.00 73.12 81 ARG A O 1
ATOM 634 N N . VAL A 1 82 ? 0.900 7.290 18.065 1.00 67.44 82 VAL A N 1
ATOM 635 C CA . VAL A 1 82 ? 1.383 5.904 18.095 1.00 67.44 82 VAL A CA 1
ATOM 636 C C . VAL A 1 82 ? 2.810 5.849 17.551 1.00 67.44 82 VAL A C 1
ATOM 638 O O . VAL A 1 82 ? 3.681 5.299 18.224 1.00 67.44 82 VAL A O 1
ATOM 641 N N . VAL A 1 83 ? 3.065 6.513 16.419 1.00 69.69 83 VAL A N 1
ATOM 642 C CA . VAL A 1 83 ? 4.388 6.622 15.788 1.00 69.69 83 VAL A CA 1
ATOM 643 C C . VAL A 1 83 ? 5.388 7.337 16.687 1.00 69.69 83 VAL A C 1
ATOM 645 O O . VAL A 1 83 ? 6.454 6.798 16.957 1.00 69.69 83 VAL A O 1
ATOM 648 N N . ALA A 1 84 ? 5.035 8.486 17.264 1.00 66.94 84 ALA A N 1
ATOM 649 C CA . ALA A 1 84 ? 5.952 9.233 18.127 1.00 66.94 84 ALA A CA 1
ATOM 650 C C . ALA A 1 84 ? 6.341 8.491 19.422 1.00 66.94 84 ALA A C 1
ATOM 652 O O . ALA A 1 84 ? 7.342 8.834 20.052 1.00 66.94 84 ALA A O 1
ATOM 653 N N . LYS A 1 85 ? 5.554 7.498 19.860 1.00 75.12 85 LYS A N 1
ATOM 654 C CA . LYS A 1 85 ? 5.806 6.754 21.106 1.00 75.12 85 LYS A CA 1
ATOM 655 C C . LYS A 1 85 ? 6.616 5.475 20.923 1.00 75.12 85 LYS A C 1
ATOM 657 O O . LYS A 1 85 ? 7.102 4.957 21.928 1.00 75.12 85 LYS A O 1
ATOM 662 N N . ARG A 1 86 ? 6.747 4.946 19.704 1.00 75.19 86 ARG A N 1
ATOM 663 C CA . ARG A 1 86 ? 7.404 3.656 19.452 1.00 75.19 86 ARG A CA 1
ATOM 664 C C . ARG A 1 86 ? 8.545 3.820 18.458 1.00 75.19 86 ARG A C 1
ATOM 666 O O . ARG A 1 86 ? 8.356 4.372 17.385 1.00 75.19 86 ARG A O 1
ATOM 673 N N . ARG A 1 87 ? 9.733 3.329 18.821 1.00 74.00 87 ARG A N 1
ATOM 674 C CA . ARG A 1 87 ? 10.927 3.352 17.946 1.00 74.00 87 ARG A CA 1
ATOM 675 C C . ARG A 1 87 ? 10.948 2.195 16.947 1.00 74.00 87 ARG A C 1
ATOM 677 O O . ARG A 1 87 ? 11.825 2.119 16.102 1.00 74.00 87 ARG A O 1
ATOM 684 N N . ASP A 1 88 ? 9.989 1.305 17.095 1.00 85.25 88 ASP A N 1
ATOM 685 C CA . ASP A 1 88 ? 9.892 -0.017 16.500 1.00 85.25 88 ASP A CA 1
ATOM 686 C C . ASP A 1 88 ? 8.903 -0.034 15.318 1.00 85.25 88 ASP A C 1
ATOM 688 O O . ASP A 1 88 ? 8.539 -1.098 14.826 1.00 85.25 88 ASP A O 1
ATOM 692 N N . ILE A 1 89 ? 8.476 1.148 14.850 1.00 85.75 89 ILE A N 1
ATOM 693 C CA . ILE A 1 89 ? 7.629 1.295 13.662 1.00 85.75 89 ILE A CA 1
ATOM 694 C C . ILE A 1 89 ? 8.506 1.442 12.421 1.00 85.75 89 ILE A C 1
ATOM 696 O O . ILE A 1 89 ? 9.285 2.389 12.326 1.00 85.75 89 ILE A O 1
ATOM 700 N N . HIS A 1 90 ? 8.336 0.531 11.464 1.00 87.12 90 HIS A N 1
ATOM 701 C CA . HIS A 1 90 ? 9.109 0.511 10.216 1.00 87.12 90 HIS A CA 1
ATOM 702 C C . HIS A 1 90 ? 8.322 1.027 9.007 1.00 87.12 90 HIS A C 1
ATOM 704 O O . HIS A 1 90 ? 8.917 1.476 8.033 1.00 87.12 90 HIS A O 1
ATOM 710 N N . GLY A 1 91 ? 6.989 1.013 9.073 1.00 86.88 91 GLY A N 1
ATOM 711 C CA . GLY A 1 91 ? 6.141 1.488 7.985 1.00 86.88 91 GLY A CA 1
ATOM 712 C C . GLY A 1 91 ? 4.708 1.731 8.433 1.00 86.88 91 GLY A C 1
ATOM 713 O O . GLY A 1 91 ? 4.202 1.054 9.330 1.00 86.88 91 GLY A O 1
ATOM 714 N N . VAL A 1 92 ? 4.053 2.706 7.807 1.00 88.44 92 VAL A N 1
ATOM 715 C CA . VAL A 1 92 ? 2.642 3.037 8.037 1.00 88.44 92 VAL A CA 1
ATOM 716 C C . VAL A 1 92 ? 1.977 3.284 6.691 1.00 88.44 92 VAL A C 1
ATOM 718 O O . VAL A 1 92 ? 2.511 4.028 5.870 1.00 88.44 92 VAL A O 1
ATOM 721 N N . LYS A 1 93 ? 0.804 2.684 6.472 1.00 90.06 93 LYS A N 1
ATOM 722 C CA . LYS A 1 93 ? -0.029 2.925 5.289 1.00 90.06 93 LYS A CA 1
ATOM 723 C C . LYS A 1 93 ? -1.482 3.105 5.671 1.00 90.06 93 LYS A C 1
ATOM 725 O O . LYS A 1 93 ? -1.989 2.410 6.547 1.00 90.06 93 LYS A O 1
ATOM 730 N N . LEU A 1 94 ? -2.147 4.035 5.001 1.00 87.62 94 LEU A N 1
ATOM 731 C CA . LEU A 1 94 ? -3.566 4.293 5.192 1.00 87.62 94 LEU A CA 1
ATOM 732 C C . LEU A 1 94 ? -4.380 3.673 4.074 1.00 87.62 94 LEU A C 1
ATOM 734 O O . LEU A 1 94 ? -3.926 3.583 2.936 1.00 87.62 94 LEU A O 1
ATOM 738 N N . ASN A 1 95 ? -5.597 3.269 4.416 1.00 86.06 95 ASN A N 1
ATOM 739 C CA . ASN A 1 95 ? -6.565 2.872 3.417 1.00 86.06 95 ASN A CA 1
ATOM 740 C C . ASN A 1 95 ? -7.161 4.123 2.773 1.00 86.06 95 ASN A C 1
ATOM 742 O O . ASN A 1 95 ? -7.554 5.067 3.460 1.00 86.06 95 ASN A O 1
ATOM 746 N N . VAL A 1 96 ? -7.250 4.113 1.448 1.00 76.75 96 VAL A N 1
ATOM 747 C CA . VAL A 1 96 ? -7.858 5.205 0.680 1.00 76.75 96 VAL A CA 1
ATOM 748 C C . VAL A 1 96 ? -9.389 5.189 0.804 1.00 76.75 96 VAL A C 1
ATOM 750 O O . VAL A 1 96 ? -10.028 6.222 0.613 1.00 76.75 96 VAL A O 1
ATOM 753 N N . ASP A 1 97 ? -9.996 4.044 1.142 1.00 80.12 97 ASP A N 1
ATOM 754 C CA . ASP A 1 97 ? -11.449 3.921 1.295 1.00 80.12 97 ASP A CA 1
ATOM 755 C C . ASP A 1 97 ? -11.885 4.062 2.770 1.00 80.12 97 ASP A C 1
ATOM 757 O O . ASP A 1 97 ? -11.699 3.132 3.559 1.00 80.12 97 ASP A O 1
ATOM 761 N N . PRO A 1 98 ? -12.517 5.187 3.161 1.00 75.00 98 PRO A N 1
ATOM 762 C CA . PRO A 1 98 ? -12.960 5.417 4.536 1.00 75.00 98 PRO A CA 1
ATOM 763 C C . PRO A 1 98 ? -14.150 4.542 4.951 1.00 75.00 98 PRO A C 1
ATOM 765 O O . PRO A 1 98 ? -14.544 4.565 6.112 1.00 75.00 98 PRO A O 1
ATOM 768 N N . LYS A 1 99 ? -14.781 3.811 4.020 1.00 80.38 99 LYS A N 1
ATOM 769 C CA . LYS A 1 99 ? -15.939 2.954 4.323 1.00 80.38 99 LYS A CA 1
ATOM 770 C C . LYS A 1 99 ? -15.544 1.565 4.805 1.00 80.38 99 LYS A C 1
ATOM 772 O O . LYS A 1 99 ? -16.427 0.761 5.107 1.00 80.38 99 LYS A O 1
ATOM 777 N N . LEU A 1 100 ? -14.253 1.257 4.808 1.00 81.81 100 LEU A N 1
ATOM 778 C CA . LEU A 1 100 ? -13.763 -0.068 5.135 1.00 81.81 100 LEU A CA 1
ATOM 779 C C . LEU A 1 100 ? -13.341 -0.167 6.587 1.00 81.81 100 LEU A C 1
ATOM 781 O O . LEU A 1 100 ? -12.914 0.796 7.213 1.00 81.81 100 LEU A O 1
ATOM 785 N N . GLU A 1 101 ? -13.460 -1.389 7.092 1.00 85.25 101 GLU A N 1
ATOM 786 C CA . GLU A 1 101 ? -13.124 -1.742 8.464 1.00 85.25 101 GLU A CA 1
ATOM 787 C C . GLU A 1 101 ? -11.637 -1.480 8.757 1.00 85.25 101 GLU A C 1
ATOM 789 O O . GLU A 1 101 ? -11.294 -0.932 9.798 1.00 85.25 101 GLU A O 1
ATOM 794 N N . VAL A 1 102 ? -10.736 -1.771 7.817 1.00 85.81 102 VAL A N 1
ATOM 795 C CA . VAL A 1 102 ? -9.307 -1.478 7.989 1.00 85.81 102 VAL A CA 1
ATOM 796 C C . VAL A 1 102 ? -9.005 -0.066 7.500 1.00 85.81 102 VAL A C 1
ATOM 798 O O . VAL A 1 102 ? -8.999 0.181 6.297 1.00 85.81 102 VAL A O 1
ATOM 801 N N . GLY A 1 103 ? -8.699 0.845 8.425 1.00 87.00 103 GLY A N 1
ATOM 802 C CA . GLY A 1 103 ? -8.301 2.220 8.104 1.00 87.00 103 GLY A CA 1
ATOM 803 C C . GLY A 1 103 ? -6.789 2.404 7.955 1.00 87.00 103 GLY A C 1
ATOM 804 O O . GLY A 1 103 ? -6.342 3.303 7.244 1.00 87.00 103 GLY A O 1
ATOM 805 N N . MET A 1 104 ? -5.988 1.563 8.614 1.00 91.44 104 MET A N 1
ATOM 806 C CA . MET A 1 104 ? -4.532 1.709 8.654 1.00 91.44 104 MET A CA 1
ATOM 807 C C . MET A 1 104 ? -3.815 0.367 8.815 1.00 91.44 104 MET A C 1
ATOM 809 O O . MET A 1 104 ? -4.280 -0.503 9.547 1.00 91.44 104 MET A O 1
ATOM 813 N N . ALA A 1 105 ? -2.640 0.246 8.203 1.00 93.69 105 ALA A N 1
ATOM 814 C CA . ALA A 1 105 ? -1.659 -0.801 8.454 1.00 93.69 105 ALA A CA 1
ATOM 815 C C . ALA A 1 105 ? -0.377 -0.201 9.048 1.00 93.69 105 ALA A C 1
ATOM 817 O O . ALA A 1 105 ? 0.128 0.812 8.562 1.00 93.69 105 ALA A O 1
ATOM 818 N N . VAL A 1 106 ? 0.158 -0.839 10.088 1.00 92.75 106 VAL A N 1
ATOM 819 C CA . VAL A 1 106 ? 1.396 -0.435 10.767 1.00 92.75 106 VAL A CA 1
ATOM 820 C C . VAL A 1 106 ? 2.324 -1.639 10.861 1.00 92.75 106 VAL A C 1
ATOM 822 O O . VAL A 1 106 ? 1.925 -2.667 11.400 1.00 92.75 106 VAL A O 1
ATOM 825 N N . SER A 1 107 ? 3.557 -1.509 10.370 1.00 93.69 107 SER A N 1
ATOM 826 C CA . SER A 1 107 ? 4.613 -2.506 10.578 1.00 93.69 107 SER A CA 1
ATOM 827 C C . SER A 1 107 ? 5.379 -2.214 11.866 1.00 93.69 107 SER A C 1
ATOM 829 O O . SER A 1 107 ? 5.891 -1.107 12.062 1.00 93.69 107 SER A O 1
ATOM 831 N N . LEU A 1 108 ? 5.434 -3.221 12.735 1.00 91.56 108 LEU A N 1
ATOM 832 C CA . LEU A 1 108 ? 6.113 -3.253 14.024 1.00 91.56 108 LEU A CA 1
ATOM 833 C C . LEU A 1 108 ? 7.124 -4.399 14.021 1.00 91.56 108 LEU A C 1
ATOM 835 O O . LEU A 1 108 ? 6.719 -5.544 14.166 1.00 91.56 108 LEU A O 1
ATOM 839 N N . SER A 1 109 ? 8.419 -4.117 13.906 1.00 88.19 109 SER A N 1
ATOM 840 C CA . SER A 1 109 ? 9.508 -5.107 13.779 1.00 88.19 109 SER A CA 1
ATOM 841 C C . SER A 1 109 ? 9.182 -6.349 12.921 1.00 88.19 109 SER A C 1
ATOM 843 O O . SER A 1 109 ? 9.517 -6.364 11.748 1.00 88.19 109 SER A O 1
ATOM 845 N N . GLN A 1 110 ? 8.553 -7.381 13.499 1.00 90.94 110 GLN A N 1
ATOM 846 C CA . GLN A 1 110 ? 8.186 -8.649 12.850 1.00 90.94 110 GLN A CA 1
ATOM 847 C C . GLN A 1 110 ? 6.668 -8.900 12.821 1.00 90.94 110 GLN A C 1
ATOM 849 O O . GLN A 1 110 ? 6.221 -10.045 12.809 1.00 90.94 110 GLN A O 1
ATOM 854 N N . ARG A 1 111 ? 5.851 -7.848 12.879 1.00 94.06 111 ARG A N 1
ATOM 855 C CA . ARG A 1 111 ? 4.392 -7.949 12.926 1.00 94.06 111 ARG A CA 1
ATOM 856 C C . ARG A 1 111 ? 3.750 -6.774 12.217 1.00 94.06 111 ARG A C 1
ATOM 858 O O . ARG A 1 111 ? 4.069 -5.622 12.502 1.00 94.06 111 ARG A O 1
ATOM 865 N N . ILE A 1 112 ? 2.768 -7.050 11.372 1.00 95.00 112 ILE A N 1
ATOM 866 C CA . ILE A 1 112 ? 1.878 -6.018 10.845 1.00 95.00 112 ILE A CA 1
ATOM 867 C C . ILE A 1 112 ? 0.599 -6.010 11.666 1.00 95.00 112 ILE A C 1
ATOM 869 O O . ILE A 1 112 ? 0.023 -7.057 11.958 1.00 95.00 112 ILE A O 1
ATOM 873 N N . VAL A 1 113 ? 0.160 -4.812 12.041 1.00 94.69 113 VAL A N 1
ATOM 874 C CA . VAL A 1 113 ? -1.080 -4.576 12.777 1.00 94.69 113 VAL A CA 1
ATOM 875 C C . VAL A 1 113 ? -2.011 -3.729 11.924 1.00 94.69 113 VAL A C 1
ATOM 877 O O . VAL A 1 113 ? -1.644 -2.646 11.462 1.00 94.69 113 VAL A O 1
ATOM 880 N N . LEU A 1 114 ? -3.226 -4.228 11.729 1.00 94.88 114 LEU A N 1
ATOM 881 C CA . LEU A 1 114 ? -4.303 -3.554 11.023 1.00 94.88 114 LEU A CA 1
ATOM 882 C C . LEU A 1 114 ? -5.242 -2.913 12.029 1.00 94.88 114 LEU A C 1
ATOM 884 O O . LEU A 1 114 ? -5.733 -3.561 12.957 1.00 94.88 114 LEU A O 1
ATOM 888 N N . LEU A 1 115 ? -5.475 -1.622 11.838 1.00 93.69 115 LEU A N 1
ATOM 889 C CA . LEU A 1 115 ? -6.163 -0.774 12.790 1.00 93.69 115 LEU A CA 1
ATOM 890 C C . LEU A 1 115 ? -7.408 -0.153 12.147 1.00 93.69 115 LEU A C 1
ATOM 892 O O . LEU A 1 115 ? -7.355 0.376 11.034 1.00 93.69 115 LEU A O 1
ATOM 896 N N . HIS A 1 116 ? -8.517 -0.193 12.879 1.00 90.94 116 HIS A N 1
ATOM 897 C CA . HIS A 1 116 ? -9.741 0.560 12.607 1.00 90.94 116 HIS A CA 1
ATOM 898 C C . HIS A 1 116 ? -9.732 1.825 13.448 1.00 90.94 116 HIS A C 1
ATOM 900 O O . HIS A 1 116 ? -9.371 1.773 14.623 1.00 90.94 116 HIS A O 1
ATOM 906 N N . LEU A 1 117 ? -10.177 2.943 12.885 1.00 86.50 117 LEU A N 1
ATOM 907 C CA . LEU A 1 117 ? -10.495 4.121 13.677 1.00 86.50 117 LEU A CA 1
ATOM 908 C C . LEU A 1 117 ? -12.000 4.154 13.934 1.00 86.50 117 LEU A C 1
ATOM 910 O O . LEU A 1 117 ? -12.773 4.276 12.992 1.00 86.50 117 LEU A O 1
ATOM 914 N N . ASP A 1 118 ? -12.411 4.079 15.196 1.00 86.88 118 ASP A N 1
ATOM 915 C CA . ASP A 1 118 ? -13.825 4.224 15.541 1.00 86.88 118 ASP A CA 1
ATOM 916 C C . ASP A 1 118 ? -14.315 5.684 15.473 1.00 86.88 118 ASP A C 1
ATOM 918 O O . ASP A 1 118 ? -13.539 6.637 15.349 1.00 86.88 118 ASP A O 1
ATOM 922 N N . ASP A 1 119 ? -15.627 5.870 15.636 1.00 86.88 119 ASP A N 1
ATOM 923 C CA . ASP A 1 119 ? -16.275 7.190 15.671 1.00 86.88 119 ASP A CA 1
ATOM 924 C C . ASP A 1 119 ? -15.761 8.100 16.805 1.00 86.88 119 ASP A C 1
ATOM 926 O O . ASP A 1 119 ? -15.934 9.320 16.763 1.00 86.88 119 ASP A O 1
ATOM 930 N N . ASN A 1 120 ? -15.113 7.528 17.826 1.00 86.88 120 ASN A N 1
ATOM 931 C CA . ASN A 1 120 ? -14.510 8.274 18.929 1.00 86.88 120 ASN A CA 1
ATOM 932 C C . ASN A 1 120 ? -13.072 8.715 18.614 1.00 86.88 120 ASN A C 1
ATOM 934 O O . ASN A 1 120 ? -12.420 9.334 19.460 1.00 86.88 120 ASN A O 1
ATOM 938 N N . GLY A 1 121 ? -12.552 8.387 17.428 1.00 80.44 121 GLY A N 1
ATOM 939 C CA . GLY A 1 121 ? -11.163 8.629 17.070 1.00 80.44 121 GLY A CA 1
ATOM 940 C C . GLY A 1 121 ? -10.195 7.762 17.875 1.00 80.44 121 GLY A C 1
ATOM 941 O O . GLY A 1 121 ? -9.117 8.236 18.237 1.00 80.44 121 GLY A O 1
ATOM 942 N N . SER A 1 122 ? -10.586 6.534 18.217 1.00 84.56 122 SER A N 1
ATOM 943 C CA . SER A 1 122 ? -9.740 5.535 18.877 1.00 84.56 122 SER A CA 1
ATOM 944 C C . SER A 1 122 ? -9.349 4.441 17.891 1.00 84.56 122 SER A C 1
ATOM 946 O O . SER A 1 122 ? -10.177 3.967 17.117 1.00 84.56 122 SER A O 1
ATOM 948 N N . LEU A 1 123 ? -8.071 4.053 17.919 1.00 87.25 123 LEU A N 1
ATOM 949 C CA . LEU A 1 123 ? -7.546 2.978 17.083 1.00 87.25 123 LEU A CA 1
ATOM 950 C C . LEU A 1 123 ? -7.776 1.628 17.767 1.00 87.25 123 LEU A C 1
ATOM 952 O O . LEU A 1 123 ? -7.313 1.426 18.891 1.00 87.25 123 LEU A O 1
ATOM 956 N N . HIS A 1 124 ? -8.444 0.714 17.072 1.00 91.50 124 HIS A N 1
ATOM 957 C CA . HIS A 1 124 ? -8.673 -0.663 17.502 1.00 91.50 124 HIS A CA 1
ATOM 958 C C . HIS A 1 124 ? -7.936 -1.618 16.579 1.00 91.50 124 HIS A C 1
ATOM 960 O O . HIS A 1 124 ? -8.040 -1.505 15.361 1.00 91.50 124 HIS A O 1
ATOM 966 N N . GLU A 1 125 ? -7.199 -2.558 17.158 1.00 94.50 125 GLU A N 1
ATOM 967 C CA . GLU A 1 125 ? -6.605 -3.663 16.411 1.00 94.50 125 GLU A CA 1
ATOM 968 C C . GLU A 1 125 ? -7.707 -4.607 15.939 1.00 94.50 125 GLU A C 1
ATOM 970 O O . GLU A 1 125 ? -8.460 -5.148 16.745 1.00 94.50 125 GLU A O 1
ATOM 975 N N . ILE A 1 126 ? -7.799 -4.774 14.623 1.00 94.38 126 ILE A N 1
ATOM 976 C CA . ILE A 1 126 ? -8.754 -5.685 13.984 1.00 94.38 126 ILE A CA 1
ATOM 977 C C . ILE A 1 126 ? -8.072 -7.016 13.721 1.00 94.38 126 ILE A C 1
ATOM 979 O O . ILE A 1 126 ? -8.632 -8.088 13.938 1.00 94.38 126 ILE A O 1
ATOM 983 N N . HIS A 1 127 ? -6.851 -6.928 13.204 1.00 94.31 127 HIS A N 1
ATOM 984 C CA . HIS A 1 127 ? -6.115 -8.072 12.728 1.00 94.31 127 HIS A CA 1
ATOM 985 C C . HIS A 1 127 ? -4.620 -7.802 12.813 1.00 94.31 127 HIS A C 1
ATOM 987 O O . HIS A 1 127 ? -4.164 -6.658 12.760 1.00 94.31 127 HIS A O 1
ATOM 993 N N . SER A 1 128 ? -3.852 -8.871 12.925 1.00 94.94 128 SER A N 1
ATOM 994 C CA . SER A 1 128 ? -2.405 -8.798 12.927 1.00 94.94 128 SER A CA 1
ATOM 995 C C . SER A 1 128 ? -1.827 -10.109 12.450 1.00 94.94 128 SER A C 1
ATOM 997 O O . SER A 1 128 ? -2.391 -11.160 12.759 1.00 94.94 128 SER A O 1
ATOM 999 N N . PHE A 1 129 ? -0.663 -10.054 11.831 1.00 94.00 129 PHE A N 1
ATOM 1000 C CA . PHE A 1 129 ? 0.073 -11.248 11.456 1.00 94.00 129 PHE A CA 1
ATOM 1001 C C . PHE A 1 129 ? 1.571 -11.000 11.582 1.00 94.00 129 PHE A C 1
ATOM 1003 O O . PHE A 1 129 ? 2.046 -9.873 11.409 1.00 94.00 129 PHE A O 1
ATOM 1010 N N . ASP A 1 130 ? 2.289 -12.064 11.929 1.00 94.62 130 ASP A N 1
ATOM 1011 C CA . ASP A 1 130 ? 3.736 -12.036 12.087 1.00 94.62 130 ASP A CA 1
ATOM 1012 C C . ASP A 1 130 ? 4.384 -12.099 10.702 1.00 94.62 130 ASP A C 1
ATOM 1014 O O . ASP A 1 130 ? 4.166 -13.032 9.928 1.00 94.62 130 ASP A O 1
ATOM 1018 N N . THR A 1 131 ? 5.141 -11.063 10.370 1.00 92.44 131 THR A N 1
ATOM 1019 C CA . THR A 1 131 ? 5.853 -10.927 9.105 1.00 92.44 131 THR A CA 1
ATOM 1020 C C . THR A 1 131 ? 6.970 -9.904 9.258 1.00 92.44 131 THR A C 1
ATOM 1022 O O . THR A 1 131 ? 6.841 -8.918 9.980 1.00 92.44 131 THR A O 1
ATOM 1025 N N . ASP A 1 132 ? 8.069 -10.145 8.567 1.00 91.06 132 ASP A N 1
ATOM 1026 C CA . ASP A 1 132 ? 9.181 -9.219 8.375 1.00 91.06 132 ASP A CA 1
ATOM 1027 C C . ASP A 1 132 ? 8.926 -8.192 7.258 1.00 91.06 132 ASP A C 1
ATOM 1029 O O . ASP A 1 132 ? 9.719 -7.270 7.075 1.00 91.06 132 ASP A O 1
ATOM 1033 N N . LEU A 1 133 ? 7.810 -8.311 6.533 1.00 91.25 133 LEU A N 1
ATOM 1034 C CA . LEU A 1 133 ? 7.456 -7.394 5.459 1.00 91.25 133 LEU A CA 1
ATOM 1035 C C . LEU A 1 133 ? 6.895 -6.065 5.998 1.00 91.25 133 LEU A C 1
ATOM 1037 O O . LEU A 1 133 ? 6.344 -5.963 7.099 1.00 91.25 133 LEU A O 1
ATOM 1041 N N . CYS A 1 134 ? 6.997 -5.020 5.183 1.00 91.38 134 CYS A N 1
ATOM 1042 C CA . CYS A 1 134 ? 6.486 -3.683 5.454 1.00 91.38 134 CYS A CA 1
ATOM 1043 C C . CYS A 1 134 ? 5.337 -3.336 4.500 1.00 91.38 134 CYS A C 1
ATOM 1045 O O . CYS A 1 134 ? 5.421 -3.624 3.308 1.00 91.38 134 CYS A O 1
ATOM 1047 N N . PRO A 1 135 ? 4.258 -2.687 4.970 1.00 91.81 135 PRO A N 1
ATOM 1048 C CA . PRO A 1 135 ? 3.175 -2.279 4.094 1.00 91.81 135 PRO A CA 1
ATOM 1049 C C . PRO A 1 135 ? 3.635 -1.163 3.154 1.00 91.81 135 PRO A C 1
ATOM 1051 O O . PRO A 1 135 ? 4.086 -0.105 3.597 1.00 91.81 135 PRO A O 1
ATOM 1054 N N . VAL A 1 136 ? 3.461 -1.380 1.853 1.00 89.94 136 VAL A N 1
ATOM 1055 C CA . VAL A 1 136 ? 3.769 -0.395 0.804 1.00 89.94 136 VAL A CA 1
ATOM 1056 C C . VAL A 1 136 ? 2.502 0.270 0.282 1.00 89.94 136 VAL A C 1
ATOM 1058 O O . VAL A 1 136 ? 2.511 1.468 -0.014 1.00 89.94 136 VAL A O 1
ATOM 1061 N N . SER A 1 137 ? 1.397 -0.475 0.222 1.00 89.56 137 SER A N 1
ATOM 1062 C CA . SER A 1 137 ? 0.108 0.021 -0.258 1.00 89.56 137 SER A CA 1
ATOM 1063 C C . SER A 1 137 ? -1.046 -0.699 0.429 1.00 89.56 137 SER A C 1
ATOM 1065 O O . SER A 1 137 ? -0.962 -1.895 0.703 1.00 89.56 137 SER A O 1
ATOM 1067 N N . LEU A 1 138 ? -2.125 0.027 0.709 1.00 90.00 138 LEU A N 1
ATOM 1068 C CA . LEU A 1 138 ? -3.346 -0.505 1.302 1.00 90.00 138 LEU A CA 1
ATOM 1069 C C . LEU A 1 138 ? -4.539 0.094 0.558 1.00 90.00 138 LEU A C 1
ATOM 1071 O O . LEU A 1 138 ? -4.766 1.302 0.594 1.00 90.00 138 LEU A O 1
ATOM 1075 N N . ALA A 1 139 ? -5.300 -0.754 -0.123 1.00 88.38 139 ALA A N 1
ATOM 1076 C CA . ALA A 1 139 ? -6.481 -0.334 -0.854 1.00 88.38 139 ALA A CA 1
ATOM 1077 C C . ALA A 1 139 ? -7.558 -1.400 -0.739 1.00 88.38 139 ALA A C 1
ATOM 1079 O O . ALA A 1 139 ? -7.379 -2.551 -1.147 1.00 88.38 139 ALA A O 1
ATOM 1080 N N . GL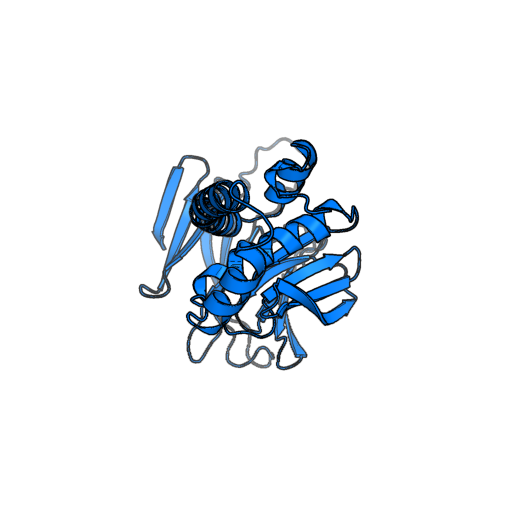Y A 1 140 ? -8.722 -1.021 -0.229 1.00 88.69 140 GLY A N 1
ATOM 1081 C CA . GLY A 1 140 ? -9.778 -2.007 -0.126 1.00 88.69 140 GLY A CA 1
ATOM 1082 C C . GLY A 1 140 ? -9.503 -3.001 1.005 1.00 88.69 140 GLY A C 1
ATOM 1083 O O . GLY A 1 140 ? -9.075 -2.636 2.099 1.00 88.69 140 GLY A O 1
ATOM 1084 N N . ASN A 1 141 ? -9.708 -4.277 0.683 1.00 90.06 141 ASN A N 1
ATOM 1085 C CA . ASN A 1 141 ? -9.260 -5.413 1.488 1.00 90.06 141 ASN A CA 1
ATOM 1086 C C . ASN A 1 141 ? -7.904 -5.950 1.011 1.00 90.06 141 ASN A C 1
ATOM 1088 O O . ASN A 1 141 ? -7.558 -7.072 1.352 1.00 90.06 141 ASN A O 1
ATOM 1092 N N . ILE A 1 142 ? -7.174 -5.222 0.165 1.00 90.94 142 ILE A N 1
ATOM 1093 C CA . ILE A 1 142 ? -5.902 -5.681 -0.386 1.00 90.94 142 ILE A CA 1
ATOM 1094 C C . ILE A 1 142 ? -4.771 -4.860 0.215 1.00 90.94 142 ILE A C 1
ATOM 1096 O O . ILE A 1 142 ? -4.835 -3.630 0.265 1.00 90.94 142 ILE A O 1
ATOM 1100 N N . ILE A 1 143 ? -3.725 -5.550 0.647 1.00 92.75 143 ILE A N 1
ATOM 1101 C CA . ILE A 1 143 ? -2.494 -4.944 1.130 1.00 92.75 143 ILE A CA 1
ATOM 1102 C C . ILE A 1 143 ? -1.318 -5.468 0.305 1.00 92.75 143 ILE A C 1
ATOM 1104 O O . ILE A 1 143 ? -1.217 -6.665 0.045 1.00 92.75 143 ILE A O 1
ATOM 1108 N N . ALA A 1 144 ? -0.456 -4.560 -0.143 1.00 92.75 144 ALA A N 1
ATOM 1109 C CA . ALA A 1 144 ? 0.850 -4.894 -0.692 1.00 92.75 144 ALA A CA 1
ATOM 1110 C C . ALA A 1 144 ? 1.891 -4.730 0.406 1.00 92.75 144 ALA A C 1
ATOM 1112 O O . ALA A 1 144 ? 1.970 -3.673 1.042 1.00 92.75 144 ALA A O 1
ATOM 1113 N N . LEU A 1 145 ? 2.691 -5.766 0.587 1.00 92.62 145 LEU A N 1
ATOM 1114 C CA . LEU A 1 145 ? 3.794 -5.824 1.524 1.00 92.62 145 LEU A CA 1
ATOM 1115 C C . LEU A 1 145 ? 5.091 -6.016 0.741 1.00 92.62 145 LEU A C 1
ATOM 1117 O O . LEU A 1 145 ? 5.101 -6.767 -0.230 1.00 92.62 145 LEU A O 1
ATOM 1121 N N . ASP A 1 146 ? 6.157 -5.354 1.165 1.00 90.75 146 ASP A N 1
ATOM 1122 C CA . ASP A 1 146 ? 7.493 -5.463 0.577 1.00 90.75 146 ASP A CA 1
ATOM 1123 C C . ASP A 1 146 ? 8.521 -5.785 1.658 1.00 90.75 146 ASP A C 1
ATOM 1125 O O . ASP A 1 146 ? 8.380 -5.359 2.808 1.00 90.75 146 ASP A O 1
ATOM 1129 N N . GLY A 1 147 ? 9.525 -6.570 1.291 1.00 85.00 147 GLY A N 1
ATOM 1130 C CA . GLY A 1 147 ? 10.552 -7.079 2.191 1.00 85.00 147 GLY A CA 1
ATOM 1131 C C . GLY A 1 147 ? 11.955 -6.614 1.828 1.00 85.00 147 GLY A C 1
ATOM 1132 O O . GLY A 1 147 ? 12.190 -5.916 0.844 1.00 85.00 147 GLY A O 1
ATOM 1133 N N . ASP A 1 148 ? 12.917 -7.056 2.629 1.00 72.75 148 ASP A N 1
ATOM 1134 C CA . ASP A 1 148 ? 14.340 -6.827 2.392 1.00 72.75 148 ASP A CA 1
ATOM 1135 C C . ASP A 1 148 ? 14.908 -7.663 1.223 1.00 72.75 148 ASP A C 1
ATOM 1137 O O . ASP A 1 148 ? 15.907 -7.275 0.622 1.00 72.75 148 ASP A O 1
ATOM 1141 N N . ALA A 1 149 ? 14.259 -8.778 0.873 1.00 65.00 149 ALA A N 1
ATOM 1142 C CA . ALA A 1 149 ? 14.760 -9.782 -0.071 1.00 65.00 149 ALA A CA 1
ATOM 1143 C C . ALA A 1 149 ? 13.966 -9.885 -1.393 1.00 65.00 149 ALA A C 1
ATOM 1145 O O . ALA A 1 149 ? 13.681 -10.994 -1.841 1.00 65.00 149 ALA A O 1
ATOM 1146 N N . SER A 1 150 ? 13.571 -8.757 -1.997 1.00 64.81 150 SER A N 1
ATOM 1147 C CA . SER A 1 150 ? 12.842 -8.702 -3.289 1.00 64.81 150 SER A CA 1
ATOM 1148 C C . SER A 1 150 ? 11.460 -9.378 -3.284 1.00 64.81 150 SER A C 1
ATOM 1150 O O . SER A 1 150 ? 10.846 -9.580 -4.330 1.00 64.81 150 SER A O 1
ATOM 1152 N N . LYS A 1 151 ? 10.945 -9.742 -2.104 1.00 79.62 151 LYS A N 1
ATOM 1153 C CA . LYS A 1 151 ? 9.652 -10.412 -1.964 1.00 79.62 151 LYS A CA 1
ATOM 1154 C C . LYS A 1 151 ? 8.557 -9.388 -1.786 1.00 79.62 151 LYS A C 1
ATOM 1156 O O . LYS A 1 151 ? 8.403 -8.818 -0.706 1.00 79.62 151 LYS A O 1
ATOM 1161 N N . MET A 1 152 ? 7.732 -9.256 -2.813 1.00 86.50 152 MET A N 1
ATOM 1162 C CA . MET A 1 152 ? 6.492 -8.515 -2.707 1.00 86.50 152 MET A CA 1
ATOM 1163 C C . MET A 1 152 ? 5.320 -9.482 -2.511 1.00 86.50 152 MET A C 1
ATOM 1165 O O . MET A 1 152 ? 5.126 -10.432 -3.270 1.00 86.50 152 MET A O 1
ATOM 1169 N N . LEU A 1 153 ? 4.524 -9.243 -1.472 1.00 89.38 153 LEU A N 1
ATOM 1170 C CA . LEU A 1 153 ? 3.347 -10.035 -1.131 1.00 89.38 153 LEU A CA 1
ATOM 1171 C C . LEU A 1 153 ? 2.097 -9.180 -1.303 1.00 89.38 153 LEU A C 1
ATOM 1173 O O . LEU A 1 153 ? 1.924 -8.167 -0.629 1.00 89.38 153 LEU A O 1
ATOM 1177 N N . ILE A 1 154 ? 1.198 -9.605 -2.186 1.00 91.88 154 ILE A N 1
ATOM 1178 C CA . ILE A 1 154 ? -0.152 -9.050 -2.269 1.00 91.88 154 ILE A CA 1
ATOM 1179 C C . ILE A 1 154 ? -1.070 -9.968 -1.474 1.00 91.88 154 ILE A C 1
ATOM 1181 O O . ILE A 1 154 ? -1.180 -11.152 -1.782 1.00 91.88 154 ILE A O 1
ATOM 1185 N N . TYR A 1 155 ? -1.738 -9.421 -0.466 1.00 91.56 155 TYR A N 1
ATOM 1186 C CA . TYR A 1 155 ? -2.546 -10.180 0.479 1.00 91.56 155 TYR A CA 1
ATOM 1187 C C . TYR A 1 155 ? -3.976 -9.625 0.549 1.00 91.56 155 TYR A C 1
ATOM 1189 O O . TYR A 1 155 ? -4.190 -8.415 0.647 1.00 91.56 155 TYR A O 1
ATOM 1197 N N . ASN A 1 156 ? -4.968 -10.514 0.490 1.00 91.38 156 ASN A N 1
ATOM 1198 C CA . ASN A 1 156 ? -6.388 -10.207 0.606 1.00 91.38 156 ASN A CA 1
ATOM 1199 C C . ASN A 1 156 ? -6.872 -10.432 2.040 1.00 91.38 156 ASN A C 1
ATOM 1201 O O . ASN A 1 156 ? -7.197 -11.545 2.444 1.00 91.38 156 ASN A O 1
ATOM 1205 N N . LEU A 1 157 ? -7.027 -9.336 2.772 1.00 91.12 157 LEU A N 1
ATOM 1206 C CA . LEU A 1 157 ? -7.485 -9.271 4.158 1.00 91.12 157 LEU A CA 1
ATOM 1207 C C . LEU A 1 157 ? -8.840 -9.944 4.400 1.00 91.12 157 LEU A C 1
ATOM 1209 O O . LEU A 1 157 ? -9.129 -10.359 5.517 1.00 91.12 157 LEU A O 1
ATOM 1213 N N . LYS A 1 158 ? -9.692 -10.033 3.371 1.00 90.12 158 LYS A N 1
ATOM 1214 C CA . LYS A 1 158 ? -11.035 -10.608 3.500 1.00 90.12 158 LYS A CA 1
ATOM 1215 C C . LYS A 1 158 ? -11.058 -12.117 3.278 1.00 90.12 158 LYS A C 1
ATOM 1217 O O . LYS A 1 158 ? -11.890 -12.796 3.876 1.00 90.12 158 LYS A O 1
ATOM 1222 N N . THR A 1 159 ? -10.231 -12.621 2.366 1.00 89.62 159 THR A N 1
ATOM 1223 C CA . THR A 1 159 ? -10.246 -14.036 1.962 1.00 89.62 159 THR A CA 1
ATOM 1224 C C . THR A 1 159 ? -9.065 -14.831 2.502 1.00 89.62 159 THR A C 1
ATOM 1226 O O . THR A 1 159 ? -9.076 -16.046 2.347 1.00 89.62 159 THR A O 1
ATOM 1229 N N . ASP A 1 160 ? -8.086 -14.170 3.135 1.00 89.75 160 ASP A N 1
ATOM 1230 C CA . ASP A 1 160 ? -6.804 -14.763 3.556 1.00 89.75 160 ASP A CA 1
ATOM 1231 C C . ASP A 1 160 ? -6.004 -15.348 2.366 1.00 89.75 160 ASP A C 1
ATOM 1233 O O . ASP A 1 160 ? -5.107 -16.178 2.508 1.00 89.75 160 ASP A O 1
ATOM 1237 N N . GLU A 1 161 ? -6.331 -14.915 1.145 1.00 89.62 161 GLU A N 1
ATOM 1238 C CA . GLU A 1 161 ? -5.621 -15.313 -0.069 1.00 89.62 161 GLU A CA 1
ATOM 1239 C C . GLU A 1 161 ? -4.449 -14.382 -0.333 1.00 89.62 161 GLU A C 1
ATOM 1241 O O . GLU A 1 161 ? -4.509 -13.186 -0.045 1.00 89.62 161 GLU A O 1
ATOM 1246 N N . HIS A 1 162 ? -3.390 -14.917 -0.927 1.00 90.62 162 HIS A N 1
ATOM 1247 C CA . HIS A 1 162 ? -2.191 -14.145 -1.177 1.00 90.62 162 HIS A CA 1
ATOM 1248 C C . HIS A 1 162 ? -1.425 -14.630 -2.402 1.00 90.62 162 HIS A C 1
ATOM 1250 O O . HIS A 1 162 ? -1.451 -15.806 -2.763 1.00 90.62 162 HIS A O 1
ATOM 1256 N N . ALA A 1 163 ? -0.721 -13.693 -3.028 1.00 87.94 163 ALA A N 1
ATOM 1257 C CA . ALA A 1 163 ? 0.146 -13.939 -4.161 1.00 87.94 163 ALA A CA 1
ATOM 1258 C C . ALA A 1 163 ? 1.518 -13.325 -3.889 1.00 87.94 163 ALA A C 1
ATOM 1260 O O . ALA A 1 163 ? 1.629 -12.138 -3.571 1.00 87.94 163 ALA A O 1
ATOM 1261 N N . TYR A 1 164 ? 2.555 -14.143 -4.043 1.00 86.69 164 TYR A N 1
ATOM 1262 C CA . TYR A 1 164 ? 3.928 -13.666 -4.090 1.00 86.69 164 TYR A CA 1
ATOM 1263 C C . TYR A 1 164 ? 4.227 -13.190 -5.507 1.00 86.69 164 TYR A C 1
ATOM 1265 O O . TYR A 1 164 ? 4.011 -13.914 -6.481 1.00 86.69 164 TYR A O 1
ATOM 1273 N N . LEU A 1 165 ? 4.712 -11.963 -5.607 1.00 80.69 165 LEU A N 1
ATOM 1274 C CA . LEU A 1 165 ? 5.414 -11.468 -6.774 1.00 80.69 165 LEU A CA 1
ATOM 1275 C C . LEU A 1 165 ? 6.889 -11.763 -6.526 1.00 80.69 165 LEU A C 1
ATOM 1277 O O . LEU A 1 165 ? 7.599 -10.952 -5.939 1.00 80.69 165 LEU A O 1
ATOM 1281 N N . ASP A 1 166 ? 7.289 -12.981 -6.877 1.00 73.75 166 ASP 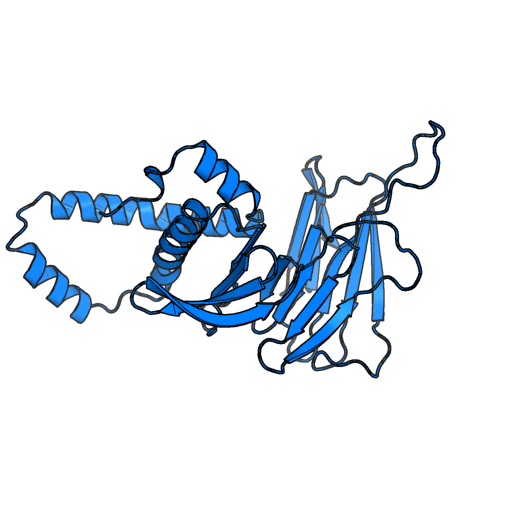A N 1
ATOM 1282 C CA . ASP A 1 166 ? 8.685 -13.407 -6.853 1.00 73.75 166 ASP A CA 1
ATOM 1283 C C . ASP A 1 166 ? 9.240 -13.276 -8.274 1.00 73.75 166 ASP A C 1
ATOM 1285 O O . ASP A 1 166 ? 8.600 -13.728 -9.234 1.00 73.75 166 ASP A O 1
ATOM 1289 N N . ASP A 1 167 ? 10.386 -12.617 -8.420 1.00 63.53 167 ASP A N 1
ATOM 1290 C CA . ASP A 1 167 ? 11.089 -12.563 -9.698 1.00 63.53 167 ASP A CA 1
ATOM 1291 C C . ASP A 1 167 ? 11.825 -13.892 -9.864 1.00 63.53 167 ASP A C 1
ATOM 1293 O O . ASP A 1 167 ? 12.716 -14.226 -9.089 1.00 63.53 167 ASP A O 1
ATOM 1297 N N . ILE A 1 168 ? 11.379 -14.709 -10.818 1.00 58.12 168 ILE A N 1
ATOM 1298 C CA . ILE A 1 168 ? 11.633 -16.157 -10.810 1.00 58.12 168 ILE A CA 1
ATOM 1299 C C . ILE A 1 168 ? 13.121 -16.527 -10.950 1.00 58.12 168 ILE A C 1
ATOM 1301 O O . ILE A 1 168 ? 13.466 -17.665 -10.652 1.00 58.12 168 ILE A O 1
ATOM 1305 N N . ASP A 1 169 ? 14.026 -15.618 -11.324 1.00 62.94 169 ASP A N 1
ATOM 1306 C CA . ASP A 1 169 ? 15.388 -16.014 -11.704 1.00 62.94 169 ASP A CA 1
ATOM 1307 C C . ASP A 1 169 ? 16.524 -15.064 -11.280 1.00 62.94 169 ASP A C 1
ATOM 1309 O O . ASP A 1 169 ? 17.673 -15.331 -11.640 1.00 62.94 169 ASP A O 1
ATOM 1313 N N . ASP A 1 170 ? 16.269 -14.007 -10.495 1.00 61.47 170 ASP A N 1
ATOM 1314 C CA . ASP A 1 170 ? 17.345 -13.118 -10.030 1.00 61.47 170 ASP A CA 1
ATOM 1315 C C . ASP A 1 170 ? 17.221 -12.777 -8.533 1.00 61.47 170 ASP A C 1
ATOM 1317 O O . ASP A 1 170 ? 16.345 -12.010 -8.137 1.00 61.47 170 ASP A O 1
ATOM 1321 N N . PRO A 1 171 ? 18.075 -13.347 -7.660 1.00 57.19 171 PRO A N 1
ATOM 1322 C CA . PRO A 1 171 ? 18.054 -13.063 -6.229 1.00 57.19 171 PRO A CA 1
ATOM 1323 C C . PRO A 1 171 ? 18.580 -11.662 -5.880 1.00 57.19 171 PRO A C 1
ATOM 1325 O O . PRO A 1 171 ? 18.692 -11.354 -4.690 1.00 57.19 171 PRO A O 1
ATOM 1328 N N . GLN A 1 172 ? 18.962 -10.838 -6.863 1.00 58.09 172 GLN A N 1
ATOM 1329 C CA . GLN A 1 172 ? 19.504 -9.513 -6.596 1.00 58.09 172 GLN A CA 1
ATOM 1330 C C . GLN A 1 172 ? 18.421 -8.459 -6.314 1.00 58.09 172 GLN A C 1
ATOM 1332 O O . GLN A 1 172 ? 17.250 -8.575 -6.672 1.00 58.09 172 GLN A O 1
ATOM 1337 N N . HIS A 1 173 ? 18.822 -7.496 -5.491 1.00 57.62 173 HIS A N 1
ATOM 1338 C CA . HIS A 1 173 ? 17.975 -6.813 -4.524 1.00 57.62 173 HIS A CA 1
ATOM 1339 C C . HIS A 1 173 ? 17.487 -5.465 -5.039 1.00 57.62 173 HIS A C 1
ATOM 1341 O O . HIS A 1 173 ? 18.240 -4.498 -4.987 1.00 57.62 173 HIS A O 1
ATOM 1347 N N . ASP A 1 174 ? 16.211 -5.374 -5.408 1.00 62.16 174 ASP A N 1
ATOM 1348 C CA . ASP A 1 174 ? 15.551 -4.086 -5.607 1.00 62.16 174 ASP A CA 1
ATOM 1349 C C . ASP A 1 174 ? 14.216 -4.045 -4.863 1.00 62.16 174 ASP A C 1
ATOM 1351 O O . ASP A 1 174 ? 13.316 -4.853 -5.101 1.00 62.16 174 ASP A O 1
ATOM 1355 N N . HIS A 1 175 ? 14.092 -3.084 -3.946 1.00 63.94 175 HIS A N 1
ATOM 1356 C CA . HIS A 1 175 ? 12.844 -2.826 -3.230 1.00 63.94 175 HIS A CA 1
ATOM 1357 C C . HIS A 1 175 ? 11.818 -2.214 -4.179 1.00 63.94 175 HIS A C 1
ATOM 1359 O O . HIS A 1 175 ? 12.122 -1.307 -4.963 1.00 63.94 175 HIS A O 1
ATOM 1365 N N . CYS A 1 176 ? 10.575 -2.675 -4.085 1.00 67.12 176 CYS A N 1
ATOM 1366 C CA . CYS A 1 176 ? 9.492 -2.080 -4.846 1.00 67.12 176 CYS A CA 1
ATOM 1367 C C . CYS A 1 176 ? 9.202 -0.673 -4.304 1.00 67.12 176 CYS A C 1
ATOM 1369 O O . CYS A 1 176 ? 8.807 -0.504 -3.151 1.00 67.12 176 CYS A O 1
ATOM 1371 N N . LEU A 1 177 ? 9.363 0.358 -5.139 1.00 66.56 177 LEU A N 1
ATOM 1372 C CA . LEU A 1 177 ? 9.189 1.744 -4.690 1.00 66.56 177 LEU A CA 1
ATOM 1373 C C . LEU A 1 177 ? 7.721 2.085 -4.405 1.00 66.56 177 LEU A C 1
ATOM 1375 O O . LEU A 1 177 ? 7.417 2.834 -3.474 1.00 66.56 177 LEU A O 1
ATOM 1379 N N . GLN A 1 178 ? 6.799 1.564 -5.220 1.00 72.75 178 GLN A N 1
ATOM 1380 C CA . GLN A 1 178 ? 5.381 1.886 -5.110 1.00 72.75 178 GLN A CA 1
ATOM 1381 C C . GLN A 1 178 ? 4.509 0.855 -5.819 1.00 72.75 178 GLN A C 1
ATOM 1383 O O . GLN A 1 178 ? 4.819 0.416 -6.923 1.00 72.75 178 GLN A O 1
ATOM 1388 N N . VAL A 1 179 ? 3.368 0.549 -5.201 1.00 75.56 179 VAL A N 1
ATOM 1389 C CA . VAL A 1 179 ? 2.353 -0.363 -5.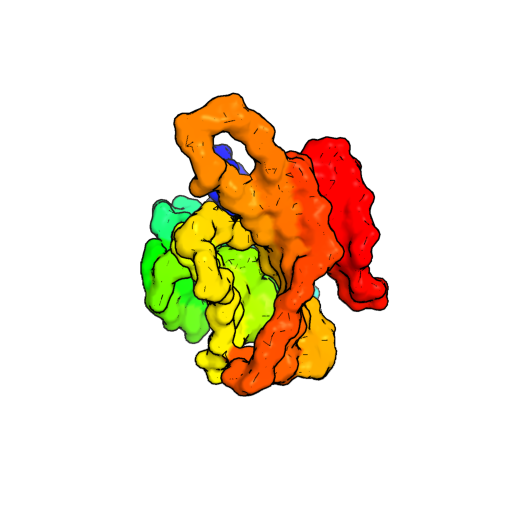730 1.00 75.56 179 VAL A CA 1
ATOM 1390 C C . VAL A 1 179 ? 1.022 0.367 -5.762 1.00 75.56 179 VAL A C 1
ATOM 1392 O O . VAL A 1 179 ? 0.531 0.814 -4.720 1.00 75.56 179 VAL A O 1
ATOM 1395 N N . ILE A 1 180 ? 0.414 0.470 -6.941 1.00 78.44 180 ILE A N 1
ATOM 1396 C CA . ILE A 1 180 ? -0.940 1.011 -7.077 1.00 78.44 180 ILE A CA 1
ATOM 1397 C C . ILE A 1 180 ? -1.908 -0.115 -7.420 1.00 78.44 180 ILE A C 1
ATOM 1399 O O . ILE A 1 180 ? -1.730 -0.847 -8.395 1.00 78.44 180 ILE A O 1
ATOM 1403 N N . PHE A 1 181 ? -2.962 -0.215 -6.611 1.00 78.94 181 PHE A N 1
ATOM 1404 C CA . PHE A 1 181 ? -4.106 -1.075 -6.873 1.00 78.94 181 PHE A CA 1
ATOM 1405 C C . PHE A 1 181 ? -5.164 -0.307 -7.648 1.00 78.94 181 PHE A C 1
ATOM 1407 O O . PHE A 1 181 ? -5.575 0.785 -7.252 1.00 78.94 181 PHE A O 1
ATOM 1414 N N . THR A 1 182 ? -5.651 -0.904 -8.730 1.00 71.25 182 THR A N 1
ATOM 1415 C CA . THR A 1 182 ? -6.690 -0.287 -9.555 1.00 71.25 182 THR A CA 1
ATOM 1416 C C . THR A 1 182 ? -8.021 -1.020 -9.327 1.00 71.25 182 THR A C 1
ATOM 1418 O O . THR A 1 182 ? -8.097 -2.239 -9.497 1.00 71.25 182 THR A O 1
ATOM 1421 N N . PRO A 1 183 ? -9.092 -0.330 -8.887 1.00 63.66 183 PRO A N 1
ATOM 1422 C CA . PRO A 1 183 ? -10.374 -0.974 -8.636 1.00 63.66 183 PRO A CA 1
ATOM 1423 C C . PRO A 1 183 ? -11.118 -1.216 -9.954 1.00 63.66 183 PRO A C 1
ATOM 1425 O O . PRO A 1 183 ? -11.972 -0.418 -10.349 1.00 63.66 183 PRO A O 1
ATOM 1428 N N . LEU A 1 184 ? -10.800 -2.310 -10.643 1.00 60.41 184 LEU A N 1
ATOM 1429 C CA . LEU A 1 184 ? -11.580 -2.814 -11.771 1.00 60.41 184 LEU A CA 1
ATOM 1430 C C . LEU A 1 184 ? -12.579 -3.866 -11.275 1.00 60.41 184 LEU A C 1
ATOM 1432 O O . LEU A 1 184 ? -12.272 -4.710 -10.442 1.00 60.41 184 LEU A O 1
ATOM 1436 N N . MET A 1 185 ? -13.819 -3.795 -11.768 1.00 49.88 185 MET A N 1
ATOM 1437 C CA . MET A 1 185 ? -14.952 -4.585 -11.254 1.00 49.88 185 MET A CA 1
ATOM 1438 C C . MET A 1 185 ? -14.784 -6.113 -11.359 1.00 49.88 185 MET A C 1
ATOM 1440 O O . MET A 1 185 ? -15.556 -6.833 -10.732 1.00 49.88 185 MET A O 1
ATOM 1444 N N . CYS A 1 186 ? -13.806 -6.614 -12.121 1.00 53.72 186 CYS A N 1
ATOM 1445 C CA . CYS A 1 186 ? -13.632 -8.050 -12.381 1.00 53.72 186 CYS A CA 1
ATOM 1446 C C . CYS A 1 186 ? -12.178 -8.550 -12.297 1.00 53.72 186 CYS A C 1
ATOM 1448 O O . CYS A 1 186 ? -11.949 -9.756 -12.352 1.00 53.72 186 CYS A O 1
ATOM 1450 N N . SER A 1 187 ? -11.200 -7.656 -12.179 1.00 61.28 187 SER A N 1
ATOM 1451 C CA . SER A 1 187 ? -9.782 -7.986 -12.032 1.00 61.28 187 SER A CA 1
ATOM 1452 C C . SER A 1 187 ? -9.134 -6.934 -11.144 1.00 61.28 187 SER A C 1
ATOM 1454 O O . SER A 1 187 ? -9.573 -5.786 -11.124 1.00 61.28 187 SER A O 1
ATOM 1456 N N . ALA A 1 188 ? -8.101 -7.316 -10.404 1.00 60.47 188 ALA A N 1
ATOM 1457 C CA . ALA A 1 188 ? -7.283 -6.372 -9.656 1.00 60.47 188 ALA A CA 1
ATOM 1458 C C . ALA A 1 188 ? -5.944 -6.223 -10.388 1.00 60.47 188 ALA A C 1
ATOM 1460 O O . ALA A 1 188 ? -5.056 -7.041 -10.164 1.00 60.47 188 ALA A O 1
ATOM 1461 N N . PRO A 1 189 ? -5.774 -5.260 -11.311 1.00 66.38 189 PRO A N 1
ATOM 1462 C CA . PRO A 1 189 ? -4.449 -4.937 -11.812 1.00 66.38 189 PRO A CA 1
ATOM 1463 C C . PRO A 1 189 ? -3.621 -4.297 -10.706 1.00 66.38 189 PRO A C 1
ATOM 1465 O O . PRO A 1 189 ? -4.104 -3.405 -9.996 1.00 66.38 189 PRO A O 1
ATOM 1468 N N . ALA A 1 190 ? -2.372 -4.735 -10.619 1.00 72.50 190 ALA A N 1
ATOM 1469 C CA . ALA A 1 190 ? -1.337 -4.087 -9.837 1.00 72.50 190 ALA A CA 1
ATOM 1470 C C . ALA A 1 190 ? -0.279 -3.546 -10.797 1.00 72.50 190 ALA A C 1
ATOM 1472 O O . ALA A 1 190 ? 0.134 -4.233 -11.734 1.00 72.50 190 ALA A O 1
ATOM 1473 N N . VAL A 1 191 ? 0.152 -2.314 -10.563 1.00 75.56 191 VAL A N 1
ATOM 1474 C CA . VAL A 1 191 ? 1.253 -1.699 -11.304 1.00 75.56 191 VAL A CA 1
ATOM 1475 C C . VAL A 1 191 ? 2.296 -1.240 -10.301 1.00 75.56 191 VAL A C 1
ATOM 1477 O O . VAL A 1 191 ? 1.940 -0.668 -9.265 1.00 75.56 191 VAL A O 1
ATOM 1480 N N . TRP A 1 192 ? 3.563 -1.506 -10.605 1.00 78.88 192 TRP A N 1
ATOM 1481 C CA .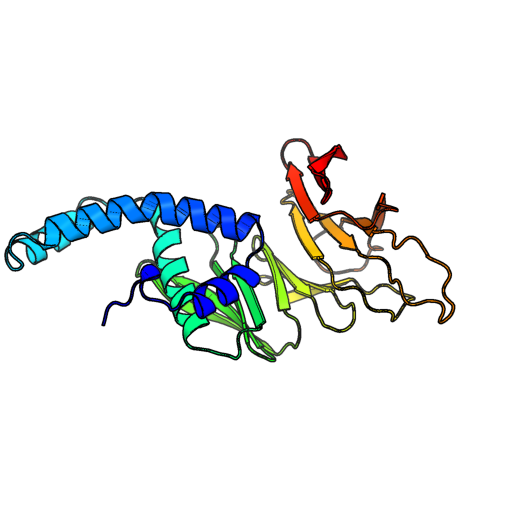 TRP A 1 192 ? 4.684 -1.093 -9.777 1.00 78.88 192 TRP A CA 1
ATOM 1482 C C . TRP A 1 192 ? 5.907 -0.708 -10.604 1.00 78.88 192 TRP A C 1
ATOM 1484 O O . TRP A 1 192 ? 6.081 -1.137 -11.745 1.00 78.88 192 TRP A O 1
ATOM 1494 N N . ILE A 1 193 ? 6.762 0.117 -10.006 1.00 74.81 193 ILE A N 1
ATOM 1495 C CA . ILE A 1 193 ? 8.084 0.426 -10.548 1.00 74.81 193 ILE A CA 1
ATOM 1496 C C . ILE A 1 193 ? 9.073 -0.540 -9.907 1.00 74.81 193 ILE A C 1
ATOM 1498 O O . ILE A 1 193 ? 9.160 -0.627 -8.679 1.00 74.81 193 ILE A O 1
ATOM 1502 N N . ARG A 1 194 ? 9.794 -1.276 -10.751 1.00 76.56 194 ARG A N 1
ATOM 1503 C CA . ARG A 1 194 ? 10.914 -2.126 -10.363 1.00 76.56 194 ARG A CA 1
ATOM 1504 C C . ARG A 1 194 ? 12.202 -1.363 -10.701 1.00 76.56 194 ARG A C 1
ATOM 1506 O O . ARG A 1 194 ? 12.450 -1.135 -11.892 1.00 76.56 194 ARG A O 1
ATOM 1513 N N . PRO A 1 195 ? 13.007 -0.946 -9.711 1.00 66.19 195 PRO A N 1
ATOM 1514 C CA . PRO A 1 195 ? 14.389 -0.565 -9.977 1.00 66.19 195 PRO A CA 1
ATOM 1515 C C . PRO A 1 195 ? 15.121 -1.740 -10.644 1.00 66.19 195 PRO A C 1
ATOM 1517 O O . PRO A 1 195 ? 14.647 -2.875 -10.591 1.00 66.19 195 PRO A O 1
ATOM 1520 N N . ARG A 1 196 ? 16.213 -1.476 -11.357 1.00 67.19 196 ARG A N 1
ATOM 1521 C CA . ARG A 1 196 ? 17.068 -2.544 -11.886 1.00 67.19 196 ARG A CA 1
ATOM 1522 C C . ARG A 1 196 ? 18.413 -2.467 -11.209 1.00 67.19 196 ARG A C 1
ATOM 1524 O O . ARG A 1 196 ? 19.011 -1.389 -11.168 1.00 67.19 196 ARG A O 1
ATOM 1531 N N . ASP A 1 197 ? 18.869 -3.629 -10.776 1.00 59.16 197 ASP A N 1
ATOM 1532 C CA . ASP A 1 197 ? 20.051 -3.768 -9.955 1.00 59.16 197 ASP A CA 1
ATOM 1533 C C . ASP A 1 197 ? 21.286 -3.149 -10.637 1.00 59.16 197 ASP A C 1
ATOM 1535 O O . ASP A 1 197 ? 21.604 -3.496 -11.783 1.00 59.16 197 ASP A O 1
ATOM 1539 N N . PRO A 1 198 ? 22.014 -2.242 -9.961 1.00 53.84 198 PRO A N 1
ATOM 1540 C CA . PRO A 1 198 ? 23.341 -1.819 -10.394 1.00 53.84 198 PRO A CA 1
ATOM 1541 C C . PRO A 1 198 ? 24.438 -2.873 -10.131 1.00 53.84 198 PRO A C 1
ATOM 1543 O O . PRO A 1 198 ? 25.585 -2.662 -10.527 1.00 53.84 198 PRO A O 1
ATOM 1546 N N . ALA A 1 199 ? 24.150 -3.991 -9.459 1.00 46.59 199 ALA A N 1
ATOM 1547 C CA . ALA A 1 199 ? 25.145 -4.941 -8.968 1.00 46.59 199 ALA A CA 1
ATOM 1548 C C . ALA A 1 199 ? 25.393 -6.149 -9.887 1.00 46.59 199 ALA A C 1
ATOM 1550 O O . ALA A 1 199 ? 25.437 -7.297 -9.450 1.00 46.59 199 ALA A O 1
ATOM 1551 N N . MET A 1 200 ? 25.793 -5.872 -11.127 1.00 42.81 200 MET A N 1
ATOM 1552 C CA . MET A 1 200 ? 26.772 -6.718 -11.809 1.00 42.81 200 MET A CA 1
ATOM 1553 C C . MET A 1 200 ? 27.953 -5.859 -12.272 1.00 42.81 200 MET A C 1
ATOM 1555 O O . MET A 1 200 ? 27.803 -4.975 -13.105 1.00 42.81 200 MET A O 1
ATOM 1559 N N . VAL A 1 201 ? 29.138 -6.218 -11.756 1.00 39.28 201 VAL A N 1
ATOM 1560 C CA . VAL A 1 201 ? 30.505 -5.864 -12.194 1.00 39.28 201 VAL A CA 1
ATOM 1561 C C . VAL A 1 201 ? 31.265 -4.849 -11.319 1.00 39.28 201 VAL A C 1
ATOM 1563 O O . VAL A 1 201 ? 31.124 -3.635 -11.383 1.00 39.28 201 VAL A O 1
ATOM 1566 N N . SER A 1 202 ? 32.216 -5.384 -10.548 1.00 45.66 202 SER A N 1
ATOM 1567 C CA . SER A 1 202 ? 33.244 -4.677 -9.773 1.00 45.66 202 SER A CA 1
ATOM 1568 C C . SER A 1 202 ? 34.343 -4.023 -10.632 1.00 45.66 202 SER A C 1
ATOM 1570 O O . SER A 1 202 ? 35.523 -4.061 -10.275 1.00 45.66 202 SER A O 1
ATOM 1572 N N . SER A 1 203 ? 34.006 -3.432 -11.772 1.00 52.91 203 SER A N 1
ATOM 1573 C CA . SER A 1 203 ? 34.952 -2.649 -12.567 1.00 52.91 203 SER A CA 1
ATOM 1574 C C . SER A 1 203 ? 34.222 -1.480 -13.196 1.00 52.91 203 SER A C 1
ATOM 1576 O O . SER A 1 203 ? 33.470 -1.720 -14.120 1.00 52.91 203 SER A O 1
ATOM 1578 N N . TRP A 1 204 ? 34.449 -0.283 -12.643 1.00 47.78 204 TRP A N 1
ATOM 1579 C CA . TRP A 1 204 ? 34.355 1.110 -13.135 1.00 47.78 204 TRP A CA 1
ATOM 1580 C C . TRP A 1 204 ? 33.752 1.472 -14.519 1.00 47.78 204 TRP A C 1
ATOM 1582 O O . TRP A 1 204 ? 33.971 2.589 -14.981 1.00 47.78 204 TRP A O 1
ATOM 1592 N N . GLU A 1 205 ? 32.999 0.610 -15.186 1.00 56.66 205 GLU A N 1
ATOM 1593 C CA . GLU A 1 205 ? 32.156 0.948 -16.321 1.00 56.66 205 GLU A CA 1
ATOM 1594 C C . GLU A 1 205 ? 30.842 1.484 -15.753 1.00 56.66 205 GLU A C 1
ATOM 1596 O O . GLU A 1 205 ? 30.116 0.787 -15.047 1.00 56.66 205 GLU A O 1
ATOM 1601 N N . GLU A 1 206 ? 30.595 2.771 -15.997 1.00 57.31 206 GLU A N 1
ATOM 1602 C CA . GLU A 1 206 ? 29.320 3.441 -15.752 1.00 57.31 206 GLU A CA 1
ATOM 1603 C C . GLU A 1 206 ? 28.221 2.686 -16.513 1.00 57.31 206 GLU A C 1
ATOM 1605 O O . GLU A 1 206 ? 28.000 2.921 -17.700 1.00 57.31 206 GLU A O 1
ATOM 1610 N N . HIS A 1 207 ? 27.567 1.727 -15.858 1.00 52.31 207 HIS A N 1
ATOM 1611 C CA . HIS A 1 207 ? 26.351 1.129 -16.384 1.00 52.31 207 HIS A CA 1
ATOM 1612 C C . HIS A 1 207 ? 25.140 1.956 -15.965 1.00 52.31 207 HIS A C 1
ATOM 1614 O O . HIS A 1 207 ? 24.937 2.265 -14.789 1.00 52.31 207 HIS A O 1
ATOM 1620 N N . ASP A 1 208 ? 24.338 2.281 -16.974 1.00 60.94 208 ASP A N 1
ATOM 1621 C CA . ASP A 1 208 ? 23.033 2.916 -16.878 1.00 60.94 208 ASP A CA 1
ATOM 1622 C C . ASP A 1 208 ? 22.081 2.005 -16.085 1.00 60.94 208 ASP A C 1
ATOM 1624 O O . ASP A 1 208 ? 21.500 1.060 -16.630 1.00 60.94 208 ASP A O 1
ATOM 1628 N N . GLY A 1 209 ? 21.921 2.259 -14.783 1.00 68.19 209 GLY A N 1
ATOM 1629 C CA . GLY A 1 209 ? 20.804 1.697 -14.024 1.00 68.19 209 GLY A CA 1
ATOM 1630 C C . GLY A 1 209 ? 19.511 2.056 -14.757 1.00 68.19 209 GLY A C 1
ATOM 1631 O O . GLY A 1 209 ? 19.281 3.227 -15.048 1.00 68.19 209 GLY A O 1
ATOM 1632 N N . CYS A 1 210 ? 18.702 1.064 -15.132 1.00 77.44 210 CYS A N 1
ATOM 1633 C CA . CYS A 1 210 ? 17.476 1.294 -15.898 1.00 77.44 210 CYS A CA 1
ATOM 1634 C C . CYS A 1 210 ? 16.253 0.876 -15.075 1.00 77.44 210 CYS A C 1
ATOM 1636 O O . CYS A 1 210 ? 16.080 -0.315 -14.885 1.00 77.44 210 CYS A O 1
ATOM 1638 N N . GLU A 1 211 ? 15.355 1.760 -14.650 1.00 82.62 211 GLU A N 1
ATOM 1639 C CA . GLU A 1 211 ? 14.103 1.312 -14.005 1.00 82.62 211 GLU A CA 1
ATOM 1640 C C . GLU A 1 211 ? 13.149 0.702 -15.036 1.00 82.62 211 GLU A C 1
ATOM 1642 O O . GLU A 1 211 ? 13.161 1.072 -16.212 1.00 82.62 211 GLU A O 1
ATOM 1647 N N . ALA A 1 212 ? 12.288 -0.216 -14.605 1.00 84.38 212 ALA A N 1
ATOM 1648 C CA . ALA A 1 212 ? 11.224 -0.771 -15.430 1.00 84.38 212 ALA A CA 1
ATOM 1649 C C . ALA A 1 212 ? 9.861 -0.568 -14.760 1.00 84.38 212 ALA A C 1
ATOM 1651 O O . ALA A 1 212 ? 9.668 -0.854 -13.578 1.00 84.38 212 ALA A O 1
ATOM 1652 N N . LEU A 1 213 ? 8.892 -0.088 -15.534 1.00 85.38 213 LEU A N 1
ATOM 1653 C CA . LEU A 1 213 ? 7.494 -0.031 -15.135 1.00 85.38 213 LEU A CA 1
ATOM 1654 C C . LEU A 1 213 ? 6.861 -1.377 -15.466 1.00 85.38 213 LEU A C 1
ATOM 1656 O O . LEU A 1 213 ? 6.730 -1.730 -16.641 1.00 85.38 213 LEU A O 1
ATOM 1660 N N . ILE A 1 214 ? 6.446 -2.108 -14.439 1.00 83.38 214 ILE A N 1
ATOM 1661 C CA . ILE A 1 214 ? 5.845 -3.429 -14.574 1.00 83.38 214 ILE A CA 1
ATOM 1662 C C . ILE A 1 214 ? 4.357 -3.341 -14.240 1.00 83.38 214 ILE A C 1
ATOM 1664 O O . ILE A 1 214 ? 3.955 -2.791 -13.215 1.00 83.38 214 ILE A O 1
ATOM 1668 N N . ALA A 1 215 ? 3.523 -3.906 -15.108 1.00 83.75 215 ALA A N 1
ATOM 1669 C CA . ALA A 1 215 ? 2.107 -4.105 -14.842 1.00 83.75 215 ALA A CA 1
ATOM 1670 C C . ALA A 1 215 ? 1.805 -5.601 -14.788 1.00 83.75 215 ALA A C 1
ATOM 1672 O O . ALA A 1 215 ? 2.190 -6.351 -15.686 1.00 83.75 215 ALA A O 1
ATOM 1673 N N . ALA A 1 216 ? 1.063 -6.031 -13.770 1.00 80.00 216 ALA A N 1
ATOM 1674 C CA . ALA A 1 216 ? 0.509 -7.374 -13.721 1.00 80.00 216 ALA A CA 1
ATOM 1675 C C . ALA A 1 216 ? -1.007 -7.347 -13.568 1.00 80.00 216 ALA A C 1
ATOM 1677 O O . ALA A 1 216 ? -1.586 -6.542 -12.833 1.00 80.00 216 ALA A O 1
ATOM 1678 N N . VAL A 1 217 ? -1.658 -8.272 -14.268 1.00 78.88 217 VAL A N 1
ATOM 1679 C CA . VAL A 1 217 ? -3.103 -8.476 -14.177 1.00 78.88 217 VAL A CA 1
ATOM 1680 C C . VAL A 1 217 ? -3.366 -9.827 -13.534 1.00 78.88 217 VAL A C 1
ATOM 1682 O O . VAL A 1 217 ? -2.981 -10.866 -14.073 1.00 78.88 217 VAL A O 1
ATOM 1685 N N . PHE A 1 218 ? -4.064 -9.807 -12.400 1.00 71.94 218 PHE A N 1
ATOM 1686 C CA . PHE A 1 218 ? -4.501 -11.014 -11.710 1.00 71.94 218 PHE A CA 1
ATOM 1687 C C . PHE A 1 218 ? -5.864 -11.470 -12.262 1.00 71.94 218 PHE A C 1
ATOM 1689 O O . PHE A 1 218 ? -6.837 -10.705 -12.210 1.00 71.94 218 PHE A O 1
ATOM 1696 N N . PRO A 1 219 ? -5.964 -12.688 -12.823 1.00 64.69 219 PRO A N 1
ATOM 1697 C CA . PRO A 1 219 ? -7.232 -13.240 -13.277 1.00 64.69 219 PRO A CA 1
ATOM 1698 C C . PRO A 1 219 ? -8.055 -13.739 -12.079 1.00 64.69 219 PRO A C 1
ATOM 1700 O O . PRO A 1 219 ? -7.861 -14.855 -11.611 1.00 64.69 219 PRO A O 1
ATOM 1703 N N . GLY A 1 220 ? -9.007 -12.926 -11.613 1.00 66.50 220 GLY A N 1
ATOM 1704 C CA . GLY A 1 220 ? -9.940 -13.293 -10.539 1.00 66.50 220 GLY A CA 1
ATOM 1705 C C . GLY A 1 220 ? -9.470 -12.920 -9.121 1.00 66.50 220 GLY A C 1
ATOM 1706 O O . GLY A 1 220 ? -8.557 -12.104 -8.978 1.00 66.50 220 GLY A O 1
ATOM 1707 N N . PRO A 1 221 ? -10.130 -13.447 -8.064 1.00 64.94 221 PRO A N 1
ATOM 1708 C CA . PRO A 1 221 ? -9.663 -13.303 -6.681 1.00 64.94 221 PRO A CA 1
ATOM 1709 C C . PRO A 1 221 ? -8.249 -13.892 -6.557 1.00 64.94 221 PRO A C 1
ATOM 1711 O O . PRO A 1 221 ? -7.908 -14.786 -7.323 1.00 64.94 221 PRO A O 1
ATOM 1714 N N . LEU A 1 222 ? -7.422 -13.328 -5.670 1.00 65.44 222 LEU A N 1
ATOM 1715 C CA . LEU A 1 222 ? -5.954 -13.446 -5.592 1.00 65.44 222 LEU A CA 1
ATOM 1716 C C . LEU A 1 222 ? -5.429 -14.874 -5.314 1.00 65.44 222 LEU A C 1
ATOM 1718 O O . LEU A 1 222 ? -4.706 -15.091 -4.347 1.00 65.44 222 LEU A O 1
ATOM 1722 N N . ASN A 1 223 ? -5.756 -15.848 -6.166 1.00 60.03 223 ASN A N 1
ATOM 1723 C CA . ASN A 1 223 ? -5.292 -17.224 -6.057 1.00 60.03 223 ASN A CA 1
ATOM 1724 C C . ASN A 1 223 ? -4.941 -17.820 -7.438 1.00 60.03 223 ASN A C 1
ATOM 1726 O O . ASN A 1 223 ? -5.752 -17.752 -8.370 1.00 60.03 223 ASN A O 1
ATOM 1730 N N . PRO A 1 224 ? -3.734 -18.393 -7.610 1.00 56.22 224 PRO A N 1
ATOM 1731 C CA . PRO A 1 224 ? -3.108 -18.591 -8.901 1.00 56.22 224 PRO A CA 1
ATOM 1732 C C . PRO A 1 224 ? -3.297 -20.031 -9.378 1.00 56.22 224 PRO A C 1
ATOM 1734 O O . PRO A 1 224 ? -2.751 -20.992 -8.846 1.00 56.22 224 PRO A O 1
ATOM 1737 N N . THR A 1 225 ? -4.052 -20.192 -10.450 1.00 57.78 225 THR A N 1
ATOM 1738 C CA . THR A 1 225 ? -3.912 -21.354 -11.340 1.00 57.78 225 THR A CA 1
ATOM 1739 C C . THR A 1 225 ? -3.694 -20.952 -12.798 1.00 57.78 225 THR A C 1
ATOM 1741 O O . THR A 1 225 ? -3.042 -21.707 -13.519 1.00 57.78 225 THR A O 1
ATOM 1744 N N . PRO A 1 226 ? -4.127 -19.766 -13.269 1.00 56.50 226 PRO A N 1
ATOM 1745 C CA . PRO A 1 226 ? -3.651 -19.234 -14.535 1.00 56.50 226 PRO A CA 1
ATOM 1746 C C . PRO A 1 226 ? -2.312 -18.517 -14.341 1.00 56.50 226 PRO A C 1
ATOM 1748 O O . PRO A 1 226 ? -2.068 -17.886 -13.314 1.00 56.50 226 PRO A O 1
ATOM 1751 N N . LYS A 1 227 ? -1.456 -18.599 -15.361 1.00 69.12 227 LYS A N 1
ATOM 1752 C CA . LYS A 1 227 ? -0.210 -17.833 -15.469 1.00 69.12 227 LYS A CA 1
ATOM 1753 C C . LYS A 1 227 ? -0.483 -16.352 -15.184 1.00 69.12 227 LYS A C 1
ATOM 1755 O O . LYS A 1 227 ? -1.317 -15.751 -15.859 1.00 69.12 227 LYS A O 1
ATOM 1760 N N . LEU A 1 228 ? 0.224 -15.780 -14.211 1.00 71.75 228 LEU A N 1
ATOM 1761 C CA . LEU A 1 228 ? 0.246 -14.337 -14.001 1.00 71.75 228 LEU A CA 1
ATOM 1762 C C . LEU A 1 228 ? 0.739 -13.672 -15.292 1.00 71.75 228 LEU A C 1
ATOM 1764 O O . LEU A 1 228 ? 1.800 -14.020 -15.810 1.00 71.75 228 LEU A O 1
ATOM 1768 N N . HIS A 1 229 ? -0.048 -12.745 -15.831 1.00 76.06 229 HIS A N 1
ATOM 1769 C CA . HIS A 1 229 ? 0.363 -11.966 -16.991 1.00 76.06 229 HIS A CA 1
ATOM 1770 C C . HIS A 1 229 ? 1.106 -10.733 -16.494 1.00 76.06 229 HIS A C 1
ATOM 1772 O O . HIS A 1 229 ? 0.482 -9.738 -16.129 1.00 76.06 229 HIS A O 1
ATOM 1778 N N . ILE A 1 230 ? 2.432 -10.841 -16.452 1.00 79.38 230 ILE A N 1
ATOM 1779 C CA . ILE A 1 230 ? 3.342 -9.725 -16.202 1.00 79.38 230 ILE A CA 1
ATOM 1780 C C . ILE A 1 230 ? 3.706 -9.115 -17.556 1.00 79.38 230 ILE A C 1
ATOM 1782 O O . ILE A 1 230 ? 4.071 -9.834 -18.488 1.00 79.38 230 ILE A O 1
ATOM 1786 N N . CYS A 1 231 ? 3.579 -7.799 -17.675 1.00 82.88 231 CYS A N 1
ATOM 1787 C CA . CYS A 1 231 ? 3.979 -7.035 -18.845 1.00 82.88 231 CYS A CA 1
ATOM 1788 C C . CYS A 1 231 ? 4.920 -5.915 -18.404 1.00 82.88 231 CYS A C 1
ATOM 1790 O O . CYS A 1 231 ? 4.568 -5.101 -17.547 1.00 82.88 231 CYS A O 1
ATOM 1792 N N . GLU A 1 232 ? 6.103 -5.865 -19.004 1.00 85.69 232 GLU A N 1
ATOM 1793 C CA . GLU A 1 232 ? 6.962 -4.692 -18.922 1.00 85.69 232 GLU A CA 1
ATOM 1794 C C . GLU A 1 232 ? 6.378 -3.607 -19.831 1.00 85.69 232 GLU A C 1
ATOM 1796 O O . GLU A 1 232 ? 6.250 -3.787 -21.042 1.00 85.69 232 GLU A O 1
ATOM 1801 N N . VAL A 1 233 ? 5.946 -2.505 -19.225 1.00 86.50 233 VAL A N 1
ATOM 1802 C CA . VAL A 1 233 ? 5.207 -1.438 -19.904 1.00 86.50 233 VAL A CA 1
ATOM 1803 C C . VAL A 1 233 ? 6.165 -0.409 -20.497 1.00 86.50 233 VAL A C 1
ATOM 1805 O O . VAL A 1 233 ? 5.979 0.036 -21.629 1.00 86.50 233 VAL A O 1
ATOM 1808 N N . CYS A 1 234 ? 7.179 -0.004 -19.732 1.00 88.44 234 CYS A N 1
ATOM 1809 C CA . CYS A 1 234 ? 8.153 0.998 -20.149 1.00 88.44 234 CYS A CA 1
ATOM 1810 C C . CYS A 1 234 ? 9.479 0.811 -19.403 1.00 88.44 234 CYS A C 1
ATOM 1812 O O . CYS A 1 234 ? 9.470 0.424 -18.236 1.00 88.44 234 CYS A O 1
ATOM 1814 N N . MET A 1 235 ? 10.596 1.143 -20.054 1.00 88.62 235 MET A N 1
ATOM 1815 C CA . MET A 1 235 ? 11.915 1.227 -19.424 1.00 88.62 235 MET A CA 1
ATOM 1816 C C . MET A 1 235 ? 12.368 2.678 -19.296 1.00 88.62 235 MET A C 1
ATOM 1818 O O . MET A 1 235 ? 12.234 3.466 -20.234 1.00 88.62 235 MET A O 1
ATOM 1822 N N . ASN A 1 236 ? 12.990 2.992 -18.168 1.00 85.50 236 ASN A N 1
ATOM 1823 C CA . ASN A 1 236 ? 13.685 4.237 -17.912 1.00 85.50 236 ASN A CA 1
ATOM 1824 C C . ASN A 1 236 ? 15.181 4.006 -17.798 1.00 85.50 236 ASN A C 1
ATOM 1826 O O . ASN A 1 236 ? 15.672 3.648 -16.734 1.00 85.50 236 ASN A O 1
ATOM 1830 N N . THR A 1 237 ? 15.931 4.284 -18.853 1.00 85.69 237 THR A N 1
ATOM 1831 C CA . THR A 1 237 ? 17.389 4.117 -18.822 1.00 85.69 237 THR A CA 1
ATOM 1832 C C . THR A 1 237 ? 18.113 5.117 -17.922 1.00 85.69 237 THR A C 1
ATOM 1834 O O . THR A 1 237 ? 19.319 5.008 -17.758 1.00 85.69 237 THR A O 1
ATOM 1837 N N . LEU A 1 238 ? 17.412 6.122 -17.388 1.00 82.88 238 LEU A N 1
ATOM 1838 C CA . LEU A 1 238 ? 18.009 7.166 -16.557 1.00 82.88 238 LEU A CA 1
ATOM 1839 C C . LEU A 1 238 ? 17.894 6.895 -15.053 1.00 82.88 238 LEU A C 1
ATOM 1841 O O . LEU A 1 238 ? 18.516 7.629 -14.288 1.00 82.88 238 LEU A O 1
ATOM 1845 N N . ASN A 1 239 ? 17.104 5.894 -14.639 1.00 83.94 239 ASN A N 1
ATOM 1846 C CA . ASN A 1 239 ? 16.814 5.589 -13.230 1.00 83.94 239 ASN A CA 1
ATOM 1847 C C . ASN A 1 239 ? 16.490 6.846 -12.406 1.00 83.94 239 ASN A C 1
ATOM 1849 O O . ASN A 1 239 ? 17.071 7.123 -11.357 1.00 83.94 239 ASN A O 1
ATOM 1853 N N . ASP A 1 240 ? 15.624 7.676 -12.979 1.00 83.62 240 ASP A N 1
ATOM 1854 C CA . ASP A 1 240 ? 15.263 8.985 -12.458 1.00 83.62 240 ASP A CA 1
ATOM 1855 C C . ASP A 1 240 ? 13.769 9.105 -12.147 1.00 83.62 240 ASP A C 1
ATOM 1857 O O . ASP A 1 240 ? 13.303 10.220 -11.915 1.00 83.62 240 ASP A O 1
ATOM 1861 N N . TRP A 1 241 ? 12.984 8.026 -12.149 1.00 86.56 241 TRP A N 1
ATOM 1862 C CA . TRP A 1 241 ? 11.578 8.110 -11.772 1.00 86.56 241 TRP A CA 1
ATOM 1863 C C . TRP A 1 241 ? 11.441 8.336 -10.265 1.00 86.56 241 TRP A C 1
ATOM 1865 O O . TRP A 1 241 ? 12.041 7.677 -9.428 1.00 86.56 241 TRP A O 1
ATOM 1875 N N . THR A 1 242 ? 10.647 9.338 -9.905 1.00 81.00 242 THR A N 1
ATOM 1876 C CA . THR A 1 242 ? 10.481 9.805 -8.518 1.00 81.00 242 THR A CA 1
ATOM 1877 C C . THR A 1 242 ? 9.022 9.912 -8.097 1.00 81.00 242 THR A C 1
ATOM 1879 O O . THR A 1 242 ? 8.732 10.023 -6.908 1.00 81.00 242 THR A O 1
ATOM 1882 N N . ALA A 1 243 ? 8.094 9.891 -9.054 1.00 79.62 243 ALA A N 1
ATOM 1883 C CA . ALA A 1 243 ? 6.667 9.969 -8.796 1.00 79.62 243 ALA A CA 1
ATOM 1884 C C . ALA A 1 243 ? 5.897 9.049 -9.740 1.00 79.62 243 ALA A C 1
ATOM 1886 O O . ALA A 1 243 ? 6.289 8.841 -10.889 1.00 79.62 243 ALA A O 1
ATOM 1887 N N . PHE A 1 244 ? 4.776 8.532 -9.256 1.00 84.00 244 PHE A N 1
ATOM 1888 C CA . PHE A 1 244 ? 3.946 7.582 -9.976 1.00 84.00 244 PHE A CA 1
ATOM 1889 C C . PHE A 1 244 ? 2.480 7.769 -9.580 1.00 84.00 244 PHE A C 1
ATOM 1891 O O . PHE A 1 244 ? 2.162 7.824 -8.388 1.00 84.00 244 PHE A O 1
ATOM 1898 N N . ASP A 1 245 ? 1.603 7.881 -10.576 1.00 83.81 245 ASP A N 1
ATOM 1899 C CA . ASP A 1 245 ? 0.156 8.004 -10.397 1.00 83.81 245 ASP A CA 1
ATOM 1900 C C . ASP A 1 245 ? -0.608 7.249 -11.496 1.00 83.81 245 ASP A C 1
ATOM 1902 O O . ASP A 1 245 ? -0.085 6.986 -12.583 1.00 83.81 245 ASP A O 1
ATOM 1906 N N . TYR A 1 246 ? -1.859 6.897 -11.215 1.00 83.44 246 TYR A N 1
ATOM 1907 C CA . TYR A 1 246 ? -2.731 6.173 -12.132 1.00 83.44 246 TYR A CA 1
ATOM 1908 C C . TYR A 1 246 ? -4.094 6.852 -12.241 1.00 83.44 246 TYR A C 1
ATOM 1910 O O . TYR A 1 246 ? -4.863 6.924 -11.281 1.00 83.44 246 TYR A O 1
ATOM 1918 N N . ASP A 1 247 ? -4.429 7.279 -13.454 1.00 81.62 247 ASP A N 1
ATOM 1919 C CA . ASP A 1 247 ? -5.760 7.756 -13.789 1.00 81.62 247 ASP A CA 1
ATOM 1920 C C . ASP A 1 247 ? -6.658 6.558 -14.104 1.00 81.62 247 ASP A C 1
ATOM 1922 O O . ASP A 1 247 ? -6.594 5.957 -15.182 1.00 81.62 247 ASP A O 1
ATOM 1926 N N . LYS A 1 248 ? -7.523 6.230 -13.145 1.00 76.31 248 LYS A N 1
ATOM 1927 C CA . LYS A 1 248 ? -8.498 5.148 -13.271 1.00 76.31 248 LYS A CA 1
ATOM 1928 C C . LYS A 1 248 ? -9.525 5.392 -14.374 1.00 76.31 248 LYS A C 1
ATOM 1930 O O . LYS A 1 248 ? -9.919 4.436 -15.041 1.00 76.31 248 LYS A O 1
ATOM 1935 N N . ASP A 1 249 ? -9.981 6.627 -14.543 1.00 76.56 249 ASP A N 1
ATOM 1936 C CA . ASP A 1 249 ? -11.072 6.941 -15.465 1.00 76.56 249 ASP A CA 1
ATOM 1937 C C . ASP A 1 249 ? -10.594 6.867 -16.917 1.00 76.56 249 ASP A C 1
ATOM 1939 O O . ASP A 1 249 ? -11.338 6.443 -17.804 1.00 76.56 249 ASP A O 1
ATOM 1943 N N . LEU A 1 250 ? -9.330 7.228 -17.156 1.00 81.50 250 LEU A N 1
ATOM 1944 C CA . LEU A 1 250 ? -8.702 7.145 -18.473 1.00 81.50 250 LEU A CA 1
ATOM 1945 C C . LEU A 1 250 ? -7.904 5.857 -18.699 1.00 81.50 250 LEU A C 1
ATOM 1947 O O . LEU A 1 250 ? -7.524 5.583 -19.838 1.00 81.50 250 LEU A O 1
ATOM 1951 N N . GLY A 1 251 ? -7.646 5.081 -17.645 1.00 82.94 251 GLY A N 1
ATOM 1952 C CA . GLY A 1 251 ? -6.797 3.895 -17.691 1.00 82.94 251 GLY A CA 1
ATOM 1953 C C . GLY A 1 251 ? -5.350 4.218 -18.066 1.00 82.94 251 GLY A C 1
ATOM 1954 O O . GLY A 1 251 ? -4.744 3.456 -18.813 1.00 82.94 251 GLY A O 1
ATOM 1955 N N . ARG A 1 252 ? -4.827 5.357 -17.597 1.00 85.00 252 ARG A N 1
ATOM 1956 C CA . ARG A 1 252 ? -3.496 5.874 -17.955 1.00 85.00 252 ARG A CA 1
ATOM 1957 C C . ARG A 1 252 ? -2.578 5.923 -16.754 1.00 85.00 252 ARG A C 1
ATOM 1959 O O . ARG A 1 252 ? -3.020 6.178 -15.637 1.00 85.00 252 ARG A O 1
ATOM 1966 N N . ILE A 1 253 ? -1.294 5.742 -17.002 1.00 87.12 253 ILE A N 1
ATOM 1967 C CA . ILE A 1 253 ? -0.258 5.819 -15.978 1.00 87.12 253 ILE A CA 1
ATOM 1968 C C . ILE A 1 253 ? 0.537 7.102 -16.194 1.00 87.12 253 ILE A C 1
ATOM 1970 O O . ILE A 1 253 ? 0.967 7.373 -17.310 1.00 87.12 253 ILE A O 1
ATOM 1974 N N . ALA A 1 254 ? 0.757 7.882 -15.139 1.00 88.25 254 ALA A N 1
ATOM 1975 C CA . ALA A 1 254 ? 1.655 9.028 -15.157 1.00 88.25 254 ALA A CA 1
ATOM 1976 C C . ALA A 1 254 ? 2.904 8.717 -14.326 1.00 88.25 254 ALA A C 1
ATOM 1978 O O . ALA A 1 254 ? 2.808 8.389 -13.145 1.00 88.25 254 ALA A O 1
ATOM 1979 N N . VAL A 1 255 ? 4.080 8.854 -14.932 1.00 89.12 255 VAL A N 1
ATOM 1980 C CA . VAL A 1 255 ? 5.372 8.681 -14.261 1.00 89.12 255 VAL A CA 1
ATOM 1981 C C . VAL A 1 255 ? 6.141 9.995 -14.309 1.00 89.12 255 VAL A C 1
ATOM 1983 O O . VAL A 1 255 ? 6.313 10.588 -15.376 1.00 89.12 255 VAL A O 1
ATOM 1986 N N . GLY A 1 256 ? 6.561 10.479 -13.146 1.00 86.00 256 GLY A N 1
ATOM 1987 C CA . GLY A 1 256 ? 7.318 11.712 -12.974 1.00 86.00 256 GLY A CA 1
ATOM 1988 C C . GLY A 1 256 ? 8.794 11.425 -12.736 1.00 86.00 256 GLY A C 1
ATOM 1989 O O . GLY A 1 256 ? 9.146 10.624 -11.876 1.00 86.00 256 GLY A O 1
ATOM 1990 N N . SER A 1 257 ? 9.656 12.107 -13.479 1.00 88.19 257 SER A N 1
ATOM 1991 C CA . SER A 1 257 ? 11.110 12.045 -13.352 1.00 88.19 257 SER A CA 1
ATOM 1992 C C . SER A 1 257 ? 11.629 13.106 -12.371 1.00 88.19 257 SER A C 1
ATOM 1994 O O . SER A 1 257 ? 11.010 14.159 -12.198 1.00 88.19 257 SER A O 1
ATOM 1996 N N . GLY A 1 258 ? 12.788 12.871 -11.752 1.00 77.81 258 GLY A N 1
ATOM 1997 C CA . GLY A 1 258 ? 13.459 13.799 -10.837 1.00 77.81 258 GLY A CA 1
ATOM 1998 C C . GLY A 1 258 ? 13.867 15.120 -11.499 1.00 77.81 258 GLY A C 1
ATOM 1999 O O . GLY A 1 258 ? 14.088 16.117 -10.814 1.00 77.81 258 GLY A O 1
ATOM 2000 N N . PHE A 1 259 ? 13.887 15.171 -12.835 1.00 84.88 259 PHE A N 1
ATOM 2001 C CA . PHE A 1 259 ? 14.080 16.397 -13.615 1.00 84.88 259 PHE A CA 1
ATOM 2002 C C . PHE A 1 259 ? 12.766 17.129 -13.938 1.00 84.88 259 PHE A C 1
ATOM 2004 O O . PHE A 1 259 ? 12.765 18.070 -14.734 1.00 84.88 259 PHE A O 1
ATOM 2011 N N . GLY A 1 260 ? 11.639 16.703 -13.361 1.00 83.62 260 GLY A N 1
ATOM 2012 C CA . GLY A 1 260 ? 10.324 17.316 -13.563 1.00 83.62 260 GLY A CA 1
ATOM 2013 C C . GLY A 1 260 ? 9.659 16.965 -14.897 1.00 83.62 260 GLY A C 1
ATOM 2014 O O . GLY A 1 260 ? 8.711 17.637 -15.302 1.00 83.62 260 GLY A O 1
ATOM 2015 N N . LYS A 1 261 ? 10.142 15.935 -15.604 1.00 88.44 261 LYS A N 1
ATOM 2016 C CA . LYS A 1 261 ? 9.476 15.412 -16.806 1.00 88.44 261 LYS A CA 1
ATOM 2017 C C . LYS A 1 261 ? 8.341 14.477 -16.404 1.00 88.44 261 LYS A C 1
ATOM 2019 O O . LYS A 1 261 ? 8.493 13.703 -15.469 1.00 88.44 261 LYS A O 1
ATOM 2024 N N . ILE A 1 262 ? 7.232 14.526 -17.135 1.00 89.31 262 ILE A N 1
ATOM 2025 C CA . ILE A 1 262 ? 6.087 13.634 -16.931 1.00 89.31 262 ILE A CA 1
ATOM 2026 C C . ILE A 1 262 ? 5.899 12.804 -18.196 1.00 89.31 262 ILE A C 1
ATOM 2028 O O . ILE A 1 262 ? 5.792 13.356 -19.293 1.00 89.31 262 ILE A O 1
ATOM 2032 N N . MET A 1 263 ? 5.850 11.488 -18.034 1.00 88.81 263 MET A N 1
ATOM 2033 C CA . MET A 1 263 ? 5.501 10.532 -19.076 1.00 88.81 263 MET A CA 1
ATOM 2034 C C . MET A 1 263 ? 4.110 9.977 -18.785 1.00 88.81 263 MET A C 1
ATOM 2036 O O . MET A 1 263 ? 3.843 9.554 -17.665 1.00 88.81 263 MET A O 1
ATOM 2040 N N . ILE A 1 264 ? 3.235 9.984 -19.789 1.00 90.25 264 ILE A N 1
ATOM 2041 C CA . ILE A 1 264 ? 1.911 9.362 -19.709 1.00 90.25 264 ILE A CA 1
ATOM 2042 C C . ILE A 1 264 ? 1.926 8.133 -20.612 1.00 90.25 264 ILE A C 1
ATOM 2044 O O . ILE A 1 264 ? 2.236 8.270 -21.798 1.00 90.25 264 ILE A O 1
ATOM 2048 N N . VAL A 1 265 ? 1.601 6.972 -20.046 1.00 86.38 265 VAL A N 1
ATOM 2049 C CA . VAL A 1 265 ? 1.520 5.679 -20.739 1.00 86.38 265 VAL A CA 1
ATOM 2050 C C . VAL A 1 265 ? 0.077 5.202 -20.815 1.00 86.38 265 VAL A C 1
ATOM 2052 O O . VAL A 1 265 ? -0.661 5.383 -19.815 1.00 86.38 265 VAL A O 1
#

Radius of gyration: 21.55 Å; chains: 1; bounding box: 63×54×53 Å

Organism: Armillaria ostoyae (NCBI:txid47428)